Protein AF-A0A821I9L9-F1 (afdb_monomer_lite)

pLDDT: mean 89.86, std 7.65, range [43.97, 97.69]

Structure (mmCIF, N/CA/C/O backbone):
data_AF-A0A821I9L9-F1
#
_entry.id   AF-A0A821I9L9-F1
#
loop_
_atom_site.group_PDB
_atom_site.id
_atom_site.type_symbol
_atom_site.label_atom_id
_atom_site.label_alt_id
_atom_site.label_comp_id
_atom_site.label_asym_id
_atom_site.label_entity_id
_atom_site.label_seq_id
_atom_site.pdbx_PDB_ins_code
_atom_site.Cartn_x
_atom_site.Cartn_y
_atom_site.Cartn_z
_atom_site.occupancy
_atom_site.B_iso_or_equiv
_atom_site.auth_seq_id
_atom_site.auth_comp_id
_atom_site.auth_asym_id
_atom_site.auth_atom_id
_atom_site.pdbx_PDB_model_num
ATOM 1 N N . GLY A 1 1 ? -53.266 -4.497 56.541 1.00 43.97 1 GLY A N 1
ATOM 2 C CA . GLY A 1 1 ? -52.694 -3.264 55.962 1.00 43.97 1 GLY A CA 1
ATOM 3 C C . GLY A 1 1 ? -52.328 -3.523 54.517 1.00 43.97 1 GLY A C 1
ATOM 4 O O . GLY A 1 1 ? -51.804 -4.592 54.233 1.00 43.97 1 GLY A O 1
ATOM 5 N N . MET A 1 2 ? -52.666 -2.614 53.601 1.00 54.50 2 MET A N 1
ATOM 6 C CA . MET A 1 2 ? -52.403 -2.781 52.165 1.00 54.50 2 MET A CA 1
ATOM 7 C C . MET A 1 2 ? -50.894 -2.725 51.881 1.00 54.50 2 MET A C 1
ATOM 9 O O . MET A 1 2 ? -50.252 -1.733 52.213 1.00 54.50 2 MET A O 1
ATOM 13 N N . LYS A 1 3 ? -50.329 -3.777 51.274 1.00 70.06 3 LYS A N 1
ATOM 14 C CA . LYS A 1 3 ? -48.911 -3.827 50.885 1.00 70.06 3 LYS A CA 1
ATOM 15 C C . LYS A 1 3 ? -48.740 -3.175 49.505 1.00 70.06 3 LYS A C 1
ATOM 17 O O . LYS A 1 3 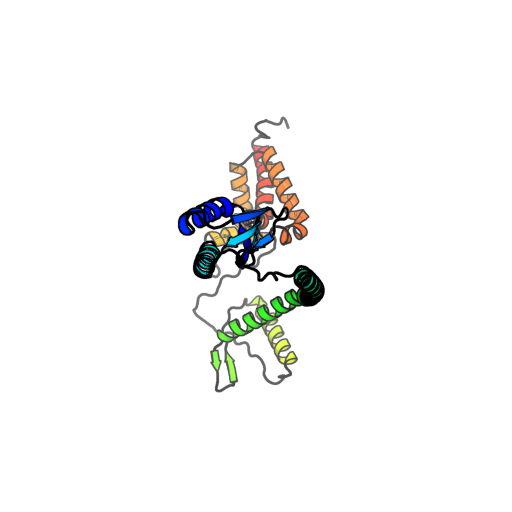? -49.285 -3.668 48.517 1.00 70.06 3 LYS A O 1
ATOM 22 N N . LEU A 1 4 ? -48.039 -2.044 49.454 1.00 79.81 4 LEU A N 1
ATOM 23 C CA . LEU A 1 4 ? -47.655 -1.355 48.217 1.00 79.81 4 LEU A CA 1
ATOM 24 C C . LEU A 1 4 ? -46.442 -2.055 47.602 1.00 79.81 4 LEU A C 1
ATOM 26 O O . LEU A 1 4 ? -45.455 -2.288 48.292 1.00 79.81 4 LEU A O 1
ATOM 30 N N . GLY A 1 5 ? -46.523 -2.381 46.313 1.00 85.88 5 GLY A N 1
ATOM 31 C CA . GLY A 1 5 ? -45.395 -2.895 45.541 1.00 85.88 5 GLY A CA 1
ATOM 32 C C . GLY A 1 5 ? -44.765 -1.790 44.700 1.00 85.88 5 GLY A C 1
ATOM 33 O O . GLY A 1 5 ? -45.427 -0.811 44.345 1.00 85.88 5 GLY A O 1
ATOM 34 N N . PHE A 1 6 ? -43.490 -1.949 44.351 1.00 91.12 6 PHE A N 1
ATOM 35 C CA . PHE A 1 6 ? -42.828 -1.056 43.408 1.00 91.12 6 PHE A CA 1
ATOM 36 C C . PHE A 1 6 ? -41.912 -1.809 42.444 1.00 91.12 6 PHE A C 1
ATOM 38 O O . PHE A 1 6 ? -41.467 -2.924 42.716 1.00 91.12 6 PHE A O 1
ATOM 45 N N . VAL A 1 7 ? -41.650 -1.189 41.296 1.00 92.06 7 VAL A N 1
ATOM 46 C CA . VAL A 1 7 ? -40.666 -1.632 40.300 1.00 92.06 7 VAL A CA 1
ATOM 47 C C . VAL A 1 7 ? -39.744 -0.459 39.990 1.00 92.06 7 VAL A C 1
ATOM 49 O O . VAL A 1 7 ? -40.216 0.642 39.709 1.00 92.06 7 VAL A O 1
ATOM 52 N N . SER A 1 8 ? -38.436 -0.702 40.034 1.00 93.06 8 SER A N 1
ATOM 53 C CA . SER A 1 8 ? -37.396 0.271 39.697 1.00 93.06 8 SER A CA 1
ATOM 54 C C . SER A 1 8 ? -36.612 -0.162 38.467 1.00 93.06 8 SER A C 1
ATOM 56 O O . SER A 1 8 ? -36.301 -1.344 38.306 1.00 93.06 8 SER A O 1
ATOM 58 N N . GLY A 1 9 ? -36.256 0.792 37.615 1.00 92.81 9 GLY A N 1
ATOM 59 C CA . GLY A 1 9 ? -35.483 0.510 36.416 1.00 92.81 9 GLY A CA 1
ATOM 60 C C . GLY A 1 9 ? -34.882 1.750 35.778 1.00 92.81 9 GLY A C 1
ATOM 61 O O . GLY A 1 9 ? -35.019 2.866 36.279 1.00 92.81 9 GLY A O 1
ATOM 62 N N 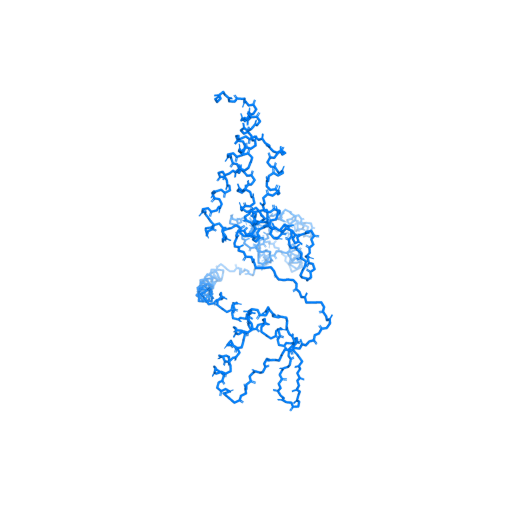. VAL A 1 10 ? -34.201 1.529 34.659 1.00 92.56 10 VAL A N 1
ATOM 63 C CA . VAL A 1 10 ? -33.547 2.569 33.866 1.00 92.56 10 VAL A CA 1
ATOM 64 C C . VAL A 1 10 ? -34.037 2.481 32.423 1.00 92.56 10 VAL A C 1
ATOM 66 O O . VAL A 1 10 ? -34.086 1.396 31.839 1.00 92.56 10 VAL A O 1
ATOM 69 N N . ILE A 1 11 ? -34.401 3.625 31.844 1.00 92.56 11 ILE A N 1
ATOM 70 C CA . ILE A 1 11 ? -34.897 3.756 30.466 1.00 92.56 11 ILE A CA 1
ATOM 71 C C . ILE A 1 11 ? -34.162 4.891 29.738 1.00 92.56 11 ILE A C 1
ATOM 73 O O . ILE A 1 11 ? -33.636 5.804 30.373 1.00 92.56 11 ILE A O 1
ATOM 77 N N . SER A 1 12 ? -34.108 4.842 28.403 1.00 91.44 12 SER A N 1
ATOM 78 C CA . SER A 1 12 ? -33.628 5.970 27.591 1.00 91.44 12 SER A CA 1
ATOM 79 C C . SER A 1 12 ? -34.507 7.206 27.806 1.00 91.44 12 SER A C 1
ATOM 81 O O . SER A 1 12 ? -35.740 7.103 27.766 1.00 91.44 12 SER A O 1
ATOM 83 N N . ARG A 1 13 ? -33.876 8.374 27.990 1.00 90.50 13 ARG A N 1
ATOM 84 C CA . ARG A 1 13 ? -34.572 9.646 28.244 1.00 90.50 13 ARG A CA 1
ATOM 85 C C . ARG A 1 13 ? -35.554 10.000 27.127 1.00 90.50 13 ARG A C 1
ATOM 87 O O . ARG A 1 13 ? -36.631 10.508 27.402 1.00 90.50 13 ARG A O 1
ATOM 94 N N . GLU A 1 14 ? -35.248 9.664 25.880 1.00 90.94 14 GLU A N 1
ATOM 95 C CA . GLU A 1 14 ? -36.129 9.944 24.736 1.00 90.94 14 GLU A CA 1
ATOM 96 C C . GLU A 1 14 ? -37.479 9.219 24.826 1.00 90.94 14 GLU A C 1
ATOM 98 O O . GLU A 1 14 ? -38.494 9.686 24.309 1.00 90.94 14 GLU A O 1
ATOM 103 N N . ARG A 1 15 ? -37.514 8.064 25.502 1.00 90.38 15 ARG A N 1
ATOM 104 C CA . ARG A 1 15 ? -38.701 7.203 25.584 1.00 90.38 15 ARG A CA 1
ATOM 105 C C . ARG A 1 15 ? -39.549 7.457 26.829 1.00 90.38 15 ARG A C 1
ATOM 107 O O . ARG A 1 15 ? -40.637 6.888 26.922 1.00 90.38 15 ARG A O 1
ATOM 114 N N . ILE A 1 16 ? -39.098 8.310 27.756 1.00 92.12 16 ILE A N 1
ATOM 115 C CA . ILE A 1 16 ? -39.741 8.499 29.065 1.00 92.12 16 ILE A CA 1
ATOM 116 C C . ILE A 1 16 ? -41.173 9.039 28.948 1.00 92.12 16 ILE A C 1
ATOM 118 O O . ILE A 1 16 ? -42.083 8.516 29.584 1.00 92.12 16 ILE A O 1
ATOM 122 N N . ILE A 1 17 ? -41.403 10.008 28.055 1.00 92.69 17 ILE A N 1
ATOM 123 C CA . ILE A 1 17 ? -42.720 10.640 27.863 1.00 92.69 17 ILE A CA 1
ATOM 124 C C . ILE A 1 17 ? -43.728 9.619 27.317 1.00 92.69 17 ILE A C 1
ATOM 126 O O . ILE A 1 17 ? -44.875 9.543 27.761 1.00 92.69 17 ILE A O 1
ATOM 130 N N . SER A 1 18 ? -43.303 8.805 26.349 1.00 94.25 18 SER A N 1
ATOM 131 C CA . SER A 1 18 ? -44.131 7.739 25.776 1.00 94.25 18 SER A CA 1
ATOM 132 C C . SER A 1 18 ? -44.411 6.629 26.791 1.00 94.25 18 SER A C 1
ATOM 134 O O . SER A 1 18 ? -45.529 6.114 26.846 1.00 94.25 18 SER A O 1
ATOM 136 N N . PHE A 1 19 ? -43.421 6.298 27.623 1.00 94.25 19 PHE A N 1
ATOM 137 C CA . PHE A 1 19 ? -43.532 5.312 28.695 1.00 94.25 19 PHE A CA 1
ATOM 138 C C . PHE A 1 19 ? -44.542 5.739 29.771 1.00 94.25 19 PHE A C 1
ATOM 140 O O . PHE A 1 19 ? -45.450 4.972 30.095 1.00 94.25 19 PHE A O 1
ATOM 147 N N . GLU A 1 20 ? -44.460 6.981 30.258 1.00 92.81 20 GLU A N 1
ATOM 148 C CA . GLU A 1 20 ? -45.398 7.547 31.237 1.00 92.81 20 GLU A CA 1
ATOM 149 C C . GLU A 1 20 ? -46.843 7.533 30.715 1.00 92.81 20 GLU A C 1
ATOM 151 O O . GLU A 1 20 ? -47.761 7.050 31.386 1.00 92.81 20 GLU A O 1
ATOM 156 N N . ARG A 1 21 ? -47.051 7.980 29.469 1.00 92.31 21 ARG A N 1
ATOM 157 C CA . ARG A 1 21 ? -48.375 7.970 28.826 1.00 92.31 21 ARG A CA 1
ATOM 158 C C . ARG A 1 21 ? -48.949 6.559 28.705 1.00 92.31 21 ARG A C 1
ATOM 160 O O . ARG A 1 21 ? -50.156 6.374 28.875 1.00 92.31 21 ARG A O 1
ATOM 167 N N . MET A 1 22 ? -48.116 5.563 28.402 1.00 92.94 22 MET A N 1
ATOM 168 C CA . MET A 1 22 ? -48.563 4.175 28.267 1.00 92.94 22 MET A CA 1
ATOM 169 C C . MET A 1 22 ? -48.905 3.550 29.623 1.00 92.94 22 MET A C 1
ATOM 171 O O . MET A 1 22 ? -49.948 2.903 29.741 1.00 92.94 22 MET A O 1
ATOM 175 N N . LEU A 1 23 ? -48.094 3.806 30.655 1.00 92.06 23 LEU A N 1
ATOM 176 C CA . LEU A 1 23 ? -48.384 3.404 32.034 1.00 92.06 23 LEU A CA 1
ATOM 177 C C . LEU A 1 23 ? -49.729 3.961 32.507 1.00 92.06 23 LEU A C 1
ATOM 179 O O . LEU A 1 23 ? -50.564 3.199 33.001 1.00 92.06 23 LEU A O 1
ATOM 183 N N . TRP A 1 24 ? -49.972 5.257 32.288 1.00 90.62 24 TRP A N 1
ATOM 184 C CA . TRP A 1 24 ? -51.220 5.914 32.678 1.00 90.62 24 TRP A CA 1
ATOM 185 C C . TRP A 1 24 ? -52.445 5.284 32.001 1.00 90.62 24 TRP A C 1
ATOM 187 O O . TRP A 1 24 ? -53.425 4.946 32.668 1.00 90.62 24 TRP A O 1
ATOM 197 N N . ARG A 1 25 ? -52.374 5.064 30.679 1.00 91.31 25 ARG A N 1
ATOM 198 C CA . ARG A 1 25 ? -53.474 4.499 29.877 1.00 91.31 25 ARG A CA 1
ATOM 199 C C . ARG A 1 25 ? -53.815 3.062 30.266 1.00 91.31 25 ARG A C 1
ATOM 201 O O . ARG A 1 25 ? -54.987 2.740 30.447 1.00 91.31 25 ARG A O 1
ATOM 208 N N . VAL A 1 26 ? -52.812 2.195 30.405 1.00 90.25 26 VAL A N 1
ATOM 209 C CA . VAL A 1 26 ? -53.025 0.762 30.686 1.00 90.25 26 VAL A CA 1
ATOM 210 C C . VAL A 1 26 ? -53.452 0.527 32.137 1.00 90.25 26 VAL A C 1
ATOM 212 O O . VAL A 1 26 ? -54.260 -0.365 32.416 1.00 90.25 26 VAL A O 1
ATOM 215 N N . CYS A 1 27 ? -52.934 1.334 33.063 1.00 87.88 27 CYS A N 1
ATOM 216 C CA . CYS A 1 27 ? -53.218 1.194 34.489 1.00 87.88 27 CYS A CA 1
ATOM 217 C C . CYS A 1 27 ? -54.373 2.081 34.975 1.00 87.88 27 CYS A C 1
ATOM 219 O O . CYS A 1 27 ? -54.681 2.061 36.164 1.00 87.88 27 CYS A O 1
ATOM 221 N N . ARG A 1 28 ? -55.025 2.832 34.072 1.00 87.56 28 ARG A N 1
ATOM 222 C CA . ARG A 1 28 ? -56.157 3.734 34.359 1.00 87.56 28 ARG A CA 1
ATOM 223 C C . ARG A 1 28 ? -55.870 4.731 35.492 1.00 87.56 28 ARG A C 1
ATOM 225 O O . ARG A 1 28 ? -56.748 5.025 36.292 1.00 87.56 28 ARG A O 1
ATOM 232 N N . GLY A 1 29 ? -54.630 5.209 35.579 1.00 84.50 29 GLY A N 1
ATOM 233 C CA . GLY A 1 29 ? -54.194 6.146 36.620 1.00 84.50 29 GLY A CA 1
ATOM 234 C C . GLY A 1 29 ? -53.946 5.555 38.014 1.00 84.50 29 GLY A C 1
ATOM 235 O O . GLY A 1 29 ? -53.576 6.292 38.920 1.00 84.50 29 GLY A O 1
ATOM 236 N N . ASN A 1 30 ? -54.057 4.235 38.202 1.00 87.12 30 ASN A N 1
ATOM 237 C CA . ASN A 1 30 ? -53.860 3.580 39.508 1.00 87.12 30 ASN A CA 1
ATOM 238 C C . ASN A 1 30 ? -52.383 3.322 39.868 1.00 87.12 30 ASN A C 1
ATOM 240 O O . ASN A 1 30 ? -52.074 2.431 40.660 1.00 87.12 30 ASN A O 1
ATOM 244 N N . VAL A 1 31 ? -51.456 4.036 39.231 1.00 89.75 31 VAL A N 1
ATOM 245 C CA . VAL A 1 31 ? -50.014 3.809 39.330 1.00 89.75 31 VAL A CA 1
ATOM 246 C C . VAL A 1 31 ? -49.309 5.148 39.470 1.00 89.75 31 VAL A C 1
ATOM 248 O O . VAL A 1 31 ? -49.618 6.089 38.743 1.00 89.75 31 VAL A O 1
ATOM 251 N N . PHE A 1 32 ? -48.346 5.220 40.386 1.00 91.19 32 PHE A N 1
ATOM 252 C CA . PHE A 1 32 ? -47.597 6.440 40.667 1.00 91.19 32 PHE A CA 1
ATOM 253 C C . PHE A 1 32 ? -46.153 6.313 40.171 1.00 91.19 32 PHE A C 1
ATOM 255 O O . PHE A 1 32 ? -45.417 5.432 40.616 1.00 91.19 32 PHE A O 1
ATOM 262 N N . LEU A 1 33 ? -45.753 7.184 39.242 1.00 92.31 33 LEU A N 1
ATOM 263 C CA . LEU A 1 33 ? -44.416 7.219 38.647 1.00 92.31 33 LEU A CA 1
ATOM 264 C C . LEU A 1 33 ? -43.569 8.321 39.299 1.00 92.31 33 LEU A C 1
ATOM 266 O O . LEU A 1 33 ? -43.992 9.471 39.414 1.00 92.31 33 LEU A O 1
ATOM 270 N N . LYS A 1 34 ? -42.339 7.980 39.677 1.00 93.75 34 LYS A N 1
ATOM 271 C CA . LYS A 1 34 ? -41.272 8.925 40.018 1.00 93.75 34 LYS A CA 1
ATOM 272 C C . LYS A 1 34 ? -40.099 8.699 39.080 1.00 93.75 34 LYS A C 1
ATOM 274 O O . LYS A 1 34 ? -39.747 7.556 38.810 1.00 93.75 34 LYS A O 1
ATOM 279 N N . GLN A 1 35 ? -39.483 9.778 38.616 1.00 93.19 35 GLN A N 1
ATOM 280 C CA . GLN A 1 35 ? -38.334 9.726 37.719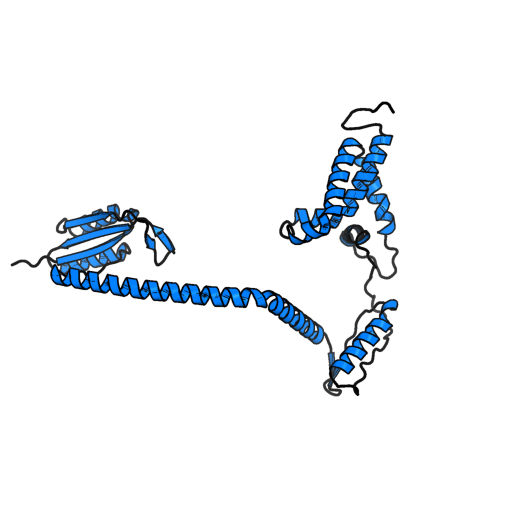 1.00 93.19 35 GLN A CA 1
ATOM 281 C C . GLN A 1 35 ? -37.217 10.642 38.213 1.00 93.19 35 GLN A C 1
ATOM 283 O O . GLN A 1 35 ? -37.486 11.669 38.837 1.00 93.19 35 GLN A O 1
ATOM 288 N N . ALA A 1 36 ? -35.977 10.249 37.946 1.00 94.44 36 ALA A N 1
ATOM 289 C CA . ALA A 1 36 ? -34.779 11.016 38.240 1.00 94.44 36 ALA A CA 1
ATOM 290 C C . ALA A 1 36 ? -33.788 10.864 37.086 1.00 94.44 36 ALA A C 1
ATOM 292 O O . ALA A 1 36 ? -33.462 9.756 36.657 1.00 94.44 36 ALA A O 1
ATOM 293 N N . ASP A 1 37 ? -33.325 11.993 36.569 1.00 92.56 37 ASP A N 1
ATOM 294 C CA . ASP A 1 37 ? -32.430 12.040 35.425 1.00 92.56 37 ASP A CA 1
ATOM 295 C C . ASP A 1 37 ? -30.984 11.728 35.816 1.00 92.56 37 ASP A C 1
ATOM 297 O O . ASP A 1 37 ? -30.449 12.308 36.760 1.00 92.56 37 ASP A O 1
ATOM 301 N N . ILE A 1 38 ? -30.332 10.845 35.053 1.00 92.06 38 ILE A N 1
ATOM 302 C CA . ILE A 1 38 ? -28.889 10.616 35.173 1.00 92.06 38 ILE A CA 1
ATOM 303 C C . ILE A 1 38 ? -28.183 11.698 34.347 1.00 92.06 38 ILE A C 1
ATOM 305 O O . ILE A 1 38 ? -28.513 11.920 33.176 1.00 92.06 38 ILE A O 1
ATOM 309 N N . GLN A 1 39 ? -27.253 12.421 34.973 1.00 88.88 39 GLN A N 1
ATOM 310 C CA . GLN A 1 39 ? -26.528 13.513 34.314 1.00 88.88 39 GLN A CA 1
ATOM 311 C C . GLN A 1 39 ? -25.507 12.984 33.299 1.00 88.88 39 GLN A C 1
ATOM 313 O O . GLN A 1 39 ? -25.380 13.527 32.203 1.00 88.88 39 GLN A O 1
ATOM 318 N N . GLU A 1 40 ? -24.823 11.896 33.644 1.00 89.50 40 GLU A N 1
ATOM 319 C CA . GLU A 1 40 ? -23.801 11.271 32.810 1.00 89.50 40 GLU A CA 1
ATOM 320 C C . GLU A 1 40 ? -24.410 10.438 31.674 1.00 89.50 40 GLU A C 1
ATOM 322 O O . GLU A 1 40 ? -25.489 9.850 31.808 1.00 89.50 40 GLU A O 1
ATOM 327 N N . LEU A 1 41 ? -23.706 10.372 30.540 1.00 88.06 41 LEU A N 1
ATOM 328 C CA . LEU A 1 41 ? -24.077 9.468 29.457 1.00 88.06 41 LEU A CA 1
ATOM 329 C C . LEU A 1 41 ? -23.593 8.057 29.781 1.00 88.06 41 LEU A C 1
ATOM 331 O O . LEU A 1 41 ? -22.409 7.844 30.042 1.00 88.06 41 LEU A O 1
ATOM 335 N N . ILE A 1 42 ? -24.505 7.093 29.700 1.00 87.50 42 ILE A N 1
ATOM 336 C CA . ILE A 1 42 ? -24.213 5.684 29.951 1.00 87.50 42 ILE A CA 1
ATOM 337 C C . ILE A 1 42 ? -24.115 4.969 28.609 1.00 87.50 42 ILE A C 1
ATOM 339 O O . ILE A 1 42 ? -24.980 5.130 27.746 1.00 87.50 42 ILE A O 1
ATOM 343 N N . GLU A 1 43 ? -23.066 4.169 28.451 1.00 85.88 43 GLU A N 1
ATOM 344 C CA . GLU A 1 43 ? -22.897 3.299 27.293 1.00 85.88 43 GLU A CA 1
ATOM 345 C C . GLU A 1 43 ? -23.963 2.199 27.309 1.00 85.88 43 GLU A C 1
ATOM 347 O O . GLU A 1 43 ? -24.170 1.509 28.314 1.00 85.88 43 GLU A O 1
ATOM 352 N N . ASP A 1 44 ? -24.702 2.068 26.213 1.00 79.12 44 ASP A N 1
ATOM 353 C CA . ASP A 1 44 ? -25.671 0.994 26.083 1.00 79.12 44 ASP A CA 1
ATOM 354 C C . ASP A 1 44 ? -24.952 -0.343 25.841 1.00 79.12 44 ASP A C 1
ATOM 356 O O . ASP A 1 44 ? -24.180 -0.445 24.888 1.00 79.12 44 ASP A O 1
ATOM 360 N N . PRO A 1 45 ? -25.212 -1.389 26.647 1.00 71.75 45 PRO A N 1
ATOM 361 C CA . PRO A 1 45 ? -24.541 -2.678 26.492 1.00 71.75 45 PRO A CA 1
ATOM 362 C C . PRO A 1 45 ? -24.821 -3.373 25.149 1.00 71.75 45 PRO A C 1
ATOM 364 O O . PRO A 1 45 ? -24.085 -4.289 24.793 1.00 71.75 45 PRO A O 1
ATOM 367 N N . LEU A 1 46 ? -25.873 -2.984 24.414 1.00 77.69 46 LEU A N 1
ATOM 368 C CA . LEU A 1 46 ? -26.226 -3.593 23.127 1.00 77.69 46 LEU A CA 1
ATOM 369 C C . LEU A 1 46 ? -25.710 -2.806 21.919 1.00 77.69 46 LEU A C 1
ATOM 371 O O . LEU A 1 46 ? -25.349 -3.419 20.917 1.00 77.69 46 LEU A O 1
ATOM 375 N N . THR A 1 47 ? -25.705 -1.471 21.983 1.00 80.81 47 THR A N 1
ATOM 376 C CA . THR A 1 47 ? -25.306 -0.623 20.843 1.00 80.81 47 THR A CA 1
ATOM 377 C C . THR A 1 47 ? -23.906 -0.035 20.984 1.00 80.81 47 THR A C 1
ATOM 379 O O . THR A 1 47 ? -23.327 0.367 19.979 1.00 80.81 47 THR A O 1
ATOM 382 N N . GLY A 1 48 ? -23.347 0.020 22.198 1.00 80.88 48 GLY A N 1
ATOM 383 C CA . GLY A 1 48 ? -22.077 0.699 22.479 1.00 80.88 48 GLY A CA 1
ATOM 384 C C . GLY A 1 48 ? -22.157 2.227 22.371 1.00 80.88 48 GLY A C 1
ATOM 385 O O . GLY A 1 48 ? -21.141 2.916 22.445 1.00 80.88 48 GLY A O 1
ATOM 386 N N . GLU A 1 49 ? -23.354 2.788 22.178 1.00 87.81 49 GLU A N 1
ATOM 387 C CA . GLU A 1 49 ? -23.550 4.233 22.095 1.00 87.81 49 GLU A CA 1
ATOM 388 C C . GLU A 1 49 ? -23.743 4.838 23.483 1.00 87.81 49 GLU A C 1
ATOM 390 O O . GLU A 1 49 ? -24.346 4.239 24.375 1.00 87.81 49 GLU A O 1
ATOM 395 N N . LYS A 1 50 ? -23.251 6.063 23.663 1.00 87.56 50 LYS A N 1
ATOM 396 C CA . LYS A 1 50 ? -23.437 6.832 24.893 1.00 87.56 50 LYS A CA 1
ATOM 397 C C . LYS A 1 50 ? -24.780 7.548 24.835 1.00 87.56 50 LYS A C 1
ATOM 399 O O . LYS A 1 50 ? -24.948 8.466 24.038 1.00 87.56 50 LYS A O 1
ATOM 404 N N . ILE A 1 51 ? -25.718 7.143 25.688 1.00 89.81 51 ILE A N 1
ATOM 405 C CA . ILE A 1 51 ? -27.099 7.643 25.677 1.00 89.81 51 ILE A CA 1
ATOM 406 C C . ILE A 1 51 ? -27.452 8.232 27.045 1.00 89.81 51 ILE A C 1
ATOM 408 O O . ILE A 1 51 ? -27.039 7.716 28.089 1.00 89.81 51 ILE A O 1
ATOM 412 N N . HIS A 1 52 ? -28.258 9.294 27.059 1.00 91.44 52 HIS A N 1
ATOM 413 C CA . HIS A 1 52 ? -28.862 9.789 28.294 1.00 91.44 52 HIS A CA 1
ATOM 414 C C . HIS A 1 52 ? -29.943 8.827 28.783 1.00 91.44 52 HIS A C 1
ATOM 416 O O . HIS A 1 52 ? -30.887 8.490 28.059 1.00 91.44 52 HIS A O 1
ATOM 422 N N . LYS A 1 53 ? -29.820 8.411 30.042 1.00 91.81 53 LYS A N 1
ATOM 423 C CA . LYS A 1 53 ? -30.769 7.514 30.697 1.00 91.81 53 LYS A CA 1
ATOM 424 C C . LYS A 1 53 ? -31.435 8.202 31.890 1.00 91.81 53 LYS A C 1
ATOM 426 O O . LYS A 1 53 ? -30.879 9.111 32.506 1.00 91.81 53 LYS A O 1
ATOM 431 N N . THR A 1 54 ? -32.636 7.750 32.213 1.00 93.25 54 THR A N 1
ATOM 432 C CA . THR A 1 54 ? -33.448 8.240 33.329 1.00 93.25 54 THR A CA 1
ATOM 433 C C . THR A 1 54 ? -33.821 7.046 34.202 1.00 93.25 54 THR A C 1
ATOM 435 O O . THR A 1 54 ? -34.236 5.999 33.696 1.00 93.25 54 THR A O 1
ATOM 438 N N . VAL A 1 55 ? -33.647 7.187 35.516 1.00 94.44 55 VAL A N 1
ATOM 439 C CA . VAL A 1 55 ? -34.101 6.210 36.512 1.00 94.44 55 VAL A CA 1
ATOM 440 C C . VAL A 1 55 ? -35.580 6.445 36.767 1.00 94.44 55 VAL A C 1
ATOM 442 O O . VAL A 1 55 ? -36.009 7.588 36.918 1.00 94.44 55 VAL A O 1
ATOM 445 N N . PHE A 1 56 ? -36.357 5.374 36.866 1.00 94.56 56 PHE A N 1
ATOM 446 C CA . PHE A 1 56 ? -37.759 5.450 37.244 1.00 94.56 56 PHE A CA 1
ATOM 447 C C . PHE A 1 56 ? -38.093 4.486 38.382 1.00 94.56 56 PHE A C 1
ATOM 449 O O . PHE A 1 56 ? -37.490 3.420 38.526 1.00 94.56 56 PHE A O 1
ATOM 456 N N . VAL A 1 57 ? -39.100 4.859 39.167 1.00 93.69 57 VAL A N 1
ATOM 457 C CA . VAL A 1 57 ? -39.739 4.024 40.184 1.00 93.69 57 VAL A CA 1
ATOM 458 C C . VAL A 1 57 ? -41.246 4.114 39.993 1.00 93.69 57 VAL A C 1
ATOM 460 O O . VAL A 1 57 ? -41.815 5.203 39.971 1.00 93.69 57 VAL A O 1
ATOM 463 N N . VAL A 1 58 ? -41.887 2.961 39.842 1.00 92.69 58 VAL A N 1
ATOM 464 C CA . VAL A 1 58 ? -43.325 2.831 39.610 1.00 92.69 58 VAL A CA 1
ATOM 465 C C . VAL A 1 58 ? -43.949 2.123 40.806 1.00 92.69 58 VAL A C 1
ATOM 467 O O . VAL A 1 58 ? -43.644 0.957 41.047 1.00 92.69 58 VAL A O 1
ATOM 470 N N . PHE A 1 59 ? -44.825 2.812 41.535 1.00 91.88 59 PHE A N 1
ATOM 471 C CA . PHE A 1 59 ? -45.575 2.271 42.668 1.00 91.88 59 PHE A CA 1
ATOM 472 C C . PHE A 1 59 ? -46.963 1.815 42.220 1.00 91.88 59 PHE A C 1
ATOM 474 O O . PHE A 1 59 ? -47.665 2.538 41.510 1.00 91.88 59 PHE A O 1
ATOM 481 N N . PHE A 1 60 ? -47.373 0.627 42.651 1.00 91.00 60 PHE A N 1
ATOM 482 C CA . PHE A 1 60 ? -48.663 0.031 42.311 1.00 91.00 60 PHE A CA 1
ATOM 483 C C . PHE A 1 60 ? -49.196 -0.823 43.461 1.00 91.00 60 PHE A C 1
ATOM 485 O O . PHE A 1 60 ? -48.467 -1.239 44.364 1.00 91.00 60 PHE A O 1
ATOM 492 N N . GLN A 1 61 ? -50.488 -1.127 43.399 1.00 89.56 61 GLN A N 1
ATOM 493 C CA . GLN A 1 61 ? -51.156 -1.981 44.368 1.00 89.56 61 GLN A CA 1
ATOM 494 C C . GLN A 1 61 ? -51.771 -3.206 43.681 1.00 89.56 61 GLN A C 1
ATOM 496 O O . GLN A 1 61 ? -52.562 -3.079 42.749 1.00 89.56 61 GLN A O 1
ATOM 501 N N . GLY A 1 62 ? -51.427 -4.400 44.169 1.00 87.31 62 GLY A N 1
ATOM 502 C CA . GLY A 1 62 ? -51.943 -5.674 43.659 1.00 87.31 62 GLY A CA 1
ATOM 503 C C . GLY A 1 62 ? -51.106 -6.300 42.534 1.00 87.31 62 GLY A C 1
ATOM 504 O O . GLY A 1 62 ? -50.460 -5.619 41.736 1.00 87.31 62 GLY A O 1
ATOM 505 N N . GLU A 1 63 ? -51.128 -7.633 42.457 1.00 85.94 63 GLU A N 1
ATOM 506 C CA . GLU A 1 63 ? -50.300 -8.404 41.515 1.00 85.94 63 GLU A CA 1
ATOM 507 C C . GLU A 1 63 ? -50.698 -8.225 40.045 1.00 85.94 63 GLU A C 1
ATOM 509 O O . GLU A 1 63 ? -49.843 -8.248 39.161 1.00 85.94 63 GLU A O 1
ATOM 514 N N . GLN A 1 64 ? -51.980 -7.985 39.755 1.00 86.88 64 GLN A N 1
ATOM 515 C CA . GLN A 1 64 ? -52.422 -7.775 38.374 1.00 86.88 64 GLN A CA 1
ATOM 516 C C . GLN A 1 64 ? -51.783 -6.528 37.744 1.00 86.88 64 GLN A C 1
ATOM 518 O O . GLN A 1 64 ? -51.429 -6.552 36.564 1.00 86.88 64 GLN A O 1
ATOM 523 N N . LEU A 1 65 ? -51.601 -5.453 38.523 1.00 88.75 65 LEU A N 1
ATOM 524 C CA . LEU A 1 65 ? -50.915 -4.247 38.055 1.00 88.75 65 LEU A CA 1
ATOM 525 C C . LEU A 1 65 ? -49.406 -4.476 37.921 1.00 88.75 65 LEU A C 1
ATOM 527 O O . LEU A 1 65 ? -48.835 -4.034 36.927 1.00 88.75 65 LEU A O 1
ATOM 531 N N . LYS A 1 66 ? -48.783 -5.240 38.830 1.00 89.06 66 LYS A N 1
ATOM 532 C CA . LYS A 1 66 ? -47.366 -5.638 38.726 1.00 89.06 66 LYS A CA 1
ATOM 533 C C . LYS A 1 66 ? -47.054 -6.274 37.370 1.00 89.06 66 LYS A C 1
ATOM 535 O O . LYS A 1 66 ? -46.160 -5.812 36.664 1.00 89.06 66 LYS A O 1
ATOM 540 N N . ASN A 1 67 ? -47.842 -7.276 36.976 1.00 90.25 67 ASN A N 1
ATOM 541 C CA . ASN A 1 67 ? -47.638 -8.007 35.723 1.00 90.25 67 ASN A CA 1
ATOM 542 C C . ASN A 1 67 ? -47.839 -7.109 34.490 1.00 90.25 67 ASN A C 1
ATOM 544 O O . ASN A 1 67 ? -47.149 -7.269 33.485 1.00 90.25 67 ASN A O 1
ATOM 548 N N . ARG A 1 68 ? -48.769 -6.145 34.550 1.00 90.75 68 ARG A N 1
ATOM 549 C CA . ARG A 1 68 ? -48.966 -5.160 33.472 1.00 90.75 68 ARG A CA 1
ATOM 550 C C . ARG A 1 68 ? -47.788 -4.194 33.369 1.00 90.75 68 ARG A C 1
ATOM 552 O O . ARG A 1 68 ? -47.306 -3.966 32.265 1.00 90.75 68 ARG A O 1
ATOM 559 N N . VAL A 1 69 ? -47.308 -3.665 34.495 1.00 91.56 69 VAL A N 1
ATOM 560 C CA . VAL A 1 69 ? -46.154 -2.752 34.541 1.00 91.56 69 VAL A CA 1
ATOM 561 C C . VAL A 1 69 ? -44.896 -3.445 34.018 1.00 91.56 69 VAL A C 1
ATOM 563 O O . VAL A 1 69 ? -44.208 -2.874 33.180 1.00 91.56 69 VAL A O 1
ATOM 566 N N . GLN A 1 70 ? -44.629 -4.690 34.425 1.00 91.62 70 GLN A N 1
ATOM 567 C CA . GLN A 1 70 ? -43.476 -5.457 33.933 1.00 91.62 70 GLN A CA 1
ATOM 568 C C . GLN A 1 70 ? -43.514 -5.658 32.412 1.00 91.62 70 GLN A C 1
ATOM 570 O O . GLN A 1 70 ? -42.525 -5.366 31.744 1.00 91.62 70 GLN A O 1
ATOM 575 N N . LYS A 1 71 ? -44.671 -6.029 31.844 1.00 91.81 71 LYS A N 1
ATOM 576 C CA . LYS A 1 71 ? -44.841 -6.153 30.384 1.00 91.81 71 LYS A CA 1
ATOM 577 C C . LYS A 1 71 ? -44.604 -4.837 29.640 1.00 91.81 71 LYS A C 1
ATOM 579 O O . LYS A 1 71 ? -44.056 -4.841 28.542 1.00 91.81 71 LYS A O 1
ATOM 584 N N . ILE A 1 72 ? -45.010 -3.705 30.222 1.00 93.00 72 ILE A N 1
ATOM 585 C CA . ILE A 1 72 ? -44.742 -2.383 29.637 1.00 93.00 72 ILE A CA 1
ATOM 586 C C . ILE A 1 72 ? -43.238 -2.089 29.687 1.00 93.00 72 ILE A C 1
ATOM 588 O O . ILE A 1 72 ? -42.667 -1.702 28.672 1.00 93.00 72 ILE A O 1
ATOM 592 N N . CYS A 1 73 ? -42.575 -2.317 30.824 1.00 92.00 73 CYS A N 1
ATOM 593 C CA . CYS A 1 73 ? -41.127 -2.140 30.948 1.00 92.00 73 CYS A CA 1
ATOM 594 C C . CYS A 1 73 ? -40.350 -2.980 29.917 1.00 92.00 73 CYS A C 1
ATOM 596 O O . CYS A 1 73 ? -39.461 -2.452 29.250 1.00 92.00 73 CYS A O 1
ATOM 598 N N . GLU A 1 74 ? -40.726 -4.246 29.726 1.00 90.88 74 GLU A N 1
ATOM 599 C CA . GLU A 1 74 ? -40.149 -5.122 28.698 1.00 90.88 74 GLU A CA 1
ATOM 600 C C . GLU A 1 74 ? -40.398 -4.587 27.278 1.00 90.88 74 GLU A C 1
ATOM 602 O O . GLU A 1 74 ? -39.467 -4.503 26.476 1.00 90.88 74 GLU A O 1
ATOM 607 N N . GLY A 1 75 ? -41.622 -4.137 26.976 1.00 91.81 75 GLY A N 1
ATOM 608 C CA . GLY A 1 75 ? -41.979 -3.573 25.669 1.00 91.81 75 GLY A CA 1
ATOM 609 C C . GLY A 1 75 ? -41.179 -2.318 25.297 1.00 91.81 75 GLY A C 1
ATOM 610 O O . GLY A 1 75 ? -40.802 -2.140 24.138 1.00 91.81 75 GLY A O 1
ATOM 611 N N . PHE A 1 76 ? -40.851 -1.473 26.277 1.00 90.75 76 PHE A N 1
ATOM 612 C CA . PHE A 1 76 ? -40.002 -0.292 26.075 1.00 90.75 76 PHE A CA 1
ATOM 613 C C . PHE A 1 76 ? -38.495 -0.586 26.129 1.00 90.75 76 PHE A C 1
ATOM 615 O O . PHE A 1 76 ? -37.698 0.328 25.886 1.00 90.75 76 PHE A O 1
ATOM 622 N N . ARG A 1 77 ? -38.106 -1.845 26.383 1.00 88.56 77 ARG A N 1
ATOM 623 C CA . ARG A 1 77 ? -36.721 -2.289 26.617 1.00 88.56 77 ARG A CA 1
ATOM 624 C C . ARG A 1 77 ? -36.059 -1.556 27.790 1.00 88.56 77 ARG A C 1
ATOM 626 O O . ARG A 1 77 ? -34.907 -1.140 27.703 1.00 88.56 77 ARG A O 1
ATOM 633 N N . ALA A 1 78 ? -36.810 -1.347 28.867 1.00 90.06 78 ALA A N 1
ATOM 634 C CA . ALA A 1 78 ? -36.280 -0.802 30.108 1.00 90.06 78 ALA A CA 1
ATOM 635 C C . ALA A 1 78 ? -35.563 -1.895 30.914 1.00 90.06 78 ALA A C 1
ATOM 637 O O . ALA A 1 78 ? -36.078 -3.004 31.063 1.00 90.06 78 ALA A O 1
ATOM 638 N N . ASN A 1 79 ? -34.409 -1.563 31.491 1.00 89.12 79 ASN A N 1
ATOM 639 C CA . ASN A 1 79 ? -33.671 -2.481 32.357 1.00 89.12 79 ASN A CA 1
ATOM 640 C C . ASN A 1 79 ? -34.231 -2.383 33.777 1.00 89.12 79 ASN A C 1
ATOM 642 O O . ASN A 1 79 ? -34.124 -1.335 34.415 1.00 89.12 79 ASN A O 1
ATOM 646 N N . ILE A 1 80 ? -34.843 -3.462 34.262 1.00 91.50 80 ILE A N 1
ATOM 647 C CA . ILE A 1 80 ? -35.446 -3.536 35.597 1.00 91.50 80 ILE A CA 1
ATOM 648 C C . ILE A 1 80 ? -34.421 -4.104 36.580 1.00 91.50 80 ILE A C 1
ATOM 650 O O . ILE A 1 80 ? -33.788 -5.118 36.291 1.00 91.50 80 ILE A O 1
ATOM 654 N N . TYR A 1 81 ? -34.300 -3.488 37.758 1.00 90.50 81 TYR A N 1
ATOM 655 C CA . TYR A 1 81 ? -33.410 -3.952 38.823 1.00 90.50 81 TYR A CA 1
ATOM 656 C C . TYR A 1 81 ? -34.205 -4.311 40.084 1.00 90.50 81 TYR A C 1
ATOM 658 O O . TYR A 1 81 ? -35.075 -3.531 40.491 1.00 90.50 81 TYR A O 1
ATOM 666 N N . PRO A 1 82 ? -33.921 -5.461 40.726 1.00 87.75 82 PRO A N 1
ATOM 667 C CA . PRO A 1 82 ? -34.525 -5.805 42.005 1.00 87.75 82 PRO A CA 1
ATOM 668 C C . PRO A 1 82 ? -33.978 -4.879 43.097 1.00 87.75 82 PRO A C 1
ATOM 670 O O . PRO A 1 82 ? -32.768 -4.780 43.293 1.00 87.75 82 PRO A O 1
ATOM 673 N N . CYS A 1 83 ? -34.872 -4.197 43.809 1.00 88.06 83 CYS A N 1
ATOM 674 C CA . CYS A 1 83 ? -34.522 -3.267 44.876 1.00 88.06 83 CYS A CA 1
ATOM 675 C C . CYS A 1 83 ? -35.267 -3.674 46.161 1.00 88.06 83 CYS A C 1
ATOM 677 O O . CYS A 1 83 ? -36.499 -3.739 46.130 1.00 88.06 83 CYS A O 1
ATOM 679 N N . PRO A 1 84 ? -34.559 -3.986 47.265 1.00 89.12 84 PRO A N 1
ATOM 680 C CA . PRO A 1 84 ? -35.185 -4.368 48.531 1.00 89.12 84 PRO A CA 1
ATOM 681 C C . PRO A 1 84 ? -36.102 -3.279 49.110 1.00 89.12 84 PRO A C 1
ATOM 683 O O . PRO A 1 84 ? -35.837 -2.085 48.961 1.00 89.12 84 PRO A O 1
ATOM 686 N N . GLU A 1 85 ? -37.165 -3.679 49.814 1.00 84.25 85 GLU A N 1
ATOM 687 C CA . GLU A 1 85 ? -38.088 -2.746 50.486 1.00 84.25 85 GLU A CA 1
ATOM 688 C C . GLU A 1 85 ? -37.414 -2.092 51.715 1.00 84.25 85 GLU A C 1
ATOM 690 O O . GLU A 1 85 ? -37.577 -0.895 51.976 1.00 84.25 85 GLU A O 1
ATOM 695 N N . ASN A 1 86 ? -36.585 -2.859 52.433 1.00 89.50 86 ASN A N 1
ATOM 696 C CA . ASN A 1 86 ? -35.934 -2.435 53.670 1.00 89.50 86 ASN A CA 1
ATOM 697 C C . ASN A 1 86 ? -34.753 -1.485 53.415 1.00 89.50 86 ASN A C 1
ATOM 699 O O . ASN A 1 86 ? -33.911 -1.701 52.544 1.00 89.50 86 ASN A O 1
ATOM 703 N N . ALA A 1 87 ? -34.653 -0.414 54.209 1.00 89.50 87 ALA A N 1
ATOM 704 C CA . ALA A 1 87 ? -33.563 0.559 54.086 1.00 89.50 87 ALA A CA 1
ATOM 705 C C . ALA A 1 87 ? -32.184 -0.038 54.425 1.00 89.50 87 ALA A C 1
ATOM 707 O O . ALA A 1 87 ? -31.202 0.314 53.776 1.00 89.50 87 ALA A O 1
ATOM 708 N N . HIS A 1 88 ? -32.120 -0.945 55.405 1.00 91.25 88 HIS A N 1
ATOM 709 C CA . HIS A 1 88 ? -30.886 -1.646 55.773 1.00 91.25 88 HIS A CA 1
ATOM 710 C C . HIS A 1 88 ? -30.417 -2.583 54.651 1.00 91.25 88 HIS A C 1
ATOM 712 O O . HIS A 1 88 ? -29.315 -2.404 54.147 1.00 91.25 88 HIS A O 1
ATOM 718 N N . GLU A 1 89 ? -31.293 -3.458 54.147 1.00 91.81 89 GLU A N 1
ATOM 719 C CA . GLU A 1 89 ? -30.973 -4.368 53.033 1.00 91.81 89 GLU A CA 1
ATOM 720 C C . GLU A 1 89 ? -30.550 -3.628 51.754 1.00 91.81 89 GLU A C 1
ATOM 722 O O . GLU A 1 89 ? -29.672 -4.091 51.028 1.00 91.81 89 GLU A O 1
ATOM 727 N N . ARG A 1 90 ? -31.131 -2.450 51.473 1.00 89.75 90 ARG A N 1
ATOM 728 C CA . ARG A 1 90 ? -30.689 -1.602 50.351 1.00 89.75 90 ARG A CA 1
ATOM 729 C C . ARG A 1 90 ? -29.260 -1.095 50.525 1.00 89.75 90 ARG A C 1
ATOM 731 O O . ARG A 1 90 ? -28.533 -1.033 49.537 1.00 89.75 90 ARG A O 1
ATOM 738 N N . ARG A 1 91 ? -28.858 -0.720 51.746 1.00 91.31 91 ARG A N 1
ATOM 739 C CA . ARG A 1 91 ? -27.473 -0.304 52.026 1.00 91.31 91 ARG A CA 1
ATOM 740 C C . ARG A 1 91 ? -26.513 -1.478 51.874 1.00 91.31 91 ARG A C 1
ATOM 742 O O . ARG A 1 91 ? -25.480 -1.309 51.237 1.00 91.31 91 ARG A O 1
ATOM 749 N N . ASP A 1 92 ? -26.883 -2.655 52.368 1.00 92.69 92 ASP A N 1
ATOM 750 C CA . ASP A 1 92 ? -26.058 -3.863 52.254 1.00 92.69 92 ASP A CA 1
ATOM 751 C C . ASP A 1 92 ? -25.881 -4.290 50.791 1.00 92.69 92 ASP A C 1
ATOM 753 O O . ASP A 1 92 ? -24.762 -4.563 50.351 1.00 92.69 92 ASP A O 1
ATOM 757 N N . LEU A 1 93 ? -26.958 -4.254 49.995 1.00 91.88 93 LEU A N 1
ATOM 758 C CA . LEU A 1 93 ? -26.893 -4.511 48.556 1.00 91.88 93 LEU A CA 1
ATOM 759 C C . LEU A 1 93 ? -26.017 -3.477 47.838 1.00 91.88 93 LEU A C 1
ATOM 761 O O . LEU A 1 93 ? -25.214 -3.851 46.988 1.00 91.88 93 LEU A O 1
ATOM 765 N N . ALA A 1 94 ? -26.141 -2.191 48.178 1.00 91.31 94 ALA A N 1
ATOM 766 C CA . ALA A 1 94 ? -25.323 -1.137 47.584 1.00 91.31 94 ALA A CA 1
ATOM 767 C C . ALA A 1 94 ? -23.830 -1.326 47.899 1.00 91.31 94 ALA A C 1
ATOM 769 O O . ALA A 1 94 ? -23.007 -1.232 46.990 1.00 91.31 94 ALA A O 1
ATOM 770 N N . MET A 1 95 ? -23.481 -1.660 49.147 1.00 93.50 95 MET A N 1
ATOM 771 C CA . MET A 1 95 ? -22.102 -1.983 49.531 1.00 93.50 95 MET A CA 1
ATOM 772 C C . MET A 1 95 ? -21.584 -3.211 48.772 1.00 93.50 95 MET A C 1
ATOM 774 O O . MET A 1 95 ? -20.486 -3.167 48.225 1.00 93.50 95 MET A O 1
ATOM 778 N N . GLY A 1 96 ? -22.388 -4.273 48.654 1.00 94.69 96 GLY A N 1
ATOM 779 C CA . GLY A 1 96 ? -22.014 -5.475 47.903 1.00 94.69 96 GLY A CA 1
ATOM 780 C C . GLY A 1 96 ? -21.873 -5.258 46.390 1.00 94.69 96 GLY A C 1
ATOM 781 O O . GLY A 1 96 ? -21.075 -5.927 45.739 1.00 94.69 96 GLY A O 1
ATOM 782 N N . VAL A 1 97 ? -22.635 -4.331 45.804 1.00 94.25 97 VAL A N 1
ATOM 783 C CA . VAL A 1 97 ? -22.471 -3.939 44.394 1.00 94.25 97 VAL A CA 1
ATOM 784 C C . VAL A 1 97 ? -21.209 -3.100 44.209 1.00 94.25 97 VAL A C 1
ATOM 786 O O . VAL A 1 97 ? -20.500 -3.314 43.230 1.00 94.25 97 VAL A O 1
ATOM 789 N N . MET A 1 98 ? -20.897 -2.195 45.142 1.00 94.62 98 MET A N 1
ATOM 790 C CA . MET A 1 98 ? -19.676 -1.384 45.085 1.00 94.62 98 MET A CA 1
ATOM 791 C C . MET A 1 98 ? -18.410 -2.241 45.161 1.00 94.62 98 MET A C 1
ATOM 793 O O . MET A 1 98 ? -17.529 -2.075 44.325 1.00 94.62 98 MET A O 1
ATOM 797 N N . THR A 1 99 ? -18.344 -3.218 46.071 1.00 95.81 99 THR A N 1
ATOM 798 C CA . THR A 1 99 ? -17.185 -4.126 46.156 1.00 95.81 99 THR A CA 1
ATOM 799 C C . THR A 1 99 ? -17.016 -4.957 44.884 1.00 95.81 99 THR A C 1
ATOM 801 O O . THR A 1 99 ? -15.928 -5.022 44.321 1.00 95.81 99 THR A O 1
ATOM 804 N N . ARG A 1 100 ? -18.111 -5.511 44.344 1.00 95.25 100 ARG A N 1
ATOM 805 C CA . ARG A 1 100 ? -18.079 -6.230 43.057 1.00 95.25 100 ARG A CA 1
ATOM 806 C C . ARG A 1 100 ? -17.645 -5.337 41.897 1.00 95.25 100 ARG A C 1
ATOM 808 O O . ARG A 1 100 ? -16.985 -5.813 40.978 1.00 95.25 100 ARG A O 1
ATOM 815 N N . LEU A 1 101 ? -18.037 -4.065 41.906 1.00 94.69 101 LEU A N 1
ATOM 816 C CA . LEU A 1 101 ? -17.634 -3.101 40.886 1.00 94.69 101 LEU A CA 1
ATOM 817 C C . LEU A 1 101 ? -16.130 -2.814 40.964 1.00 94.69 101 LEU A C 1
ATOM 819 O O . LEU A 1 101 ? -15.468 -2.750 39.929 1.00 94.69 101 LEU A O 1
ATOM 823 N N . GLU A 1 102 ? -15.583 -2.672 42.170 1.00 95.50 102 GLU A N 1
ATOM 824 C CA . GLU A 1 102 ? -14.142 -2.528 42.392 1.00 95.50 102 GLU A CA 1
ATOM 825 C C . GLU A 1 102 ? -13.375 -3.760 41.895 1.00 95.50 102 GLU A C 1
ATOM 827 O O . GLU A 1 102 ? -12.445 -3.610 41.098 1.00 95.50 102 GLU A O 1
ATOM 832 N N . ASP A 1 103 ? -13.823 -4.966 42.249 1.00 96.06 103 ASP A N 1
ATOM 833 C CA . ASP A 1 103 ? -13.227 -6.223 41.782 1.00 96.06 103 ASP A CA 1
ATOM 834 C C . ASP A 1 103 ? -13.247 -6.329 40.248 1.00 96.06 103 ASP A C 1
ATOM 836 O O . ASP A 1 103 ? -12.233 -6.642 39.614 1.00 96.06 103 ASP A O 1
ATOM 840 N N . LEU A 1 104 ? -14.384 -6.008 39.617 1.00 95.69 104 LEU A N 1
ATOM 841 C CA . LEU A 1 104 ? -14.514 -5.998 38.158 1.00 95.69 104 LEU A CA 1
ATOM 842 C C . LEU A 1 104 ? -13.578 -4.979 37.506 1.00 95.69 104 LEU A C 1
ATOM 844 O O . LEU A 1 104 ? -12.960 -5.282 36.486 1.00 95.69 104 LEU A O 1
ATOM 848 N N . ASN A 1 105 ? -13.426 -3.792 38.093 1.00 95.25 105 ASN A N 1
ATOM 849 C CA . ASN A 1 105 ? -12.501 -2.778 37.592 1.00 95.25 105 ASN A CA 1
ATOM 850 C C . ASN A 1 105 ? -11.042 -3.242 37.671 1.00 95.25 105 ASN A C 1
ATOM 852 O O . ASN A 1 105 ? -10.261 -2.970 36.753 1.00 95.25 105 ASN A O 1
ATOM 856 N N . VAL A 1 106 ? -10.668 -3.975 38.723 1.00 96.50 106 VAL A N 1
ATOM 857 C CA . VAL A 1 106 ? -9.334 -4.579 38.842 1.00 96.50 106 VAL A CA 1
ATOM 858 C C . VAL A 1 106 ? -9.117 -5.619 37.741 1.00 96.50 106 VAL A C 1
ATOM 860 O O . VAL A 1 106 ? -8.105 -5.556 37.039 1.00 96.50 106 VAL A O 1
ATOM 863 N N . VAL A 1 107 ? -10.076 -6.525 37.525 1.00 97.00 107 VAL A N 1
ATOM 864 C CA . VAL A 1 107 ? -9.994 -7.553 36.470 1.00 97.00 107 VAL A CA 1
ATOM 865 C C . VAL A 1 107 ? -9.930 -6.923 35.078 1.00 97.00 107 VAL A C 1
ATOM 867 O O . VAL A 1 107 ? -9.111 -7.332 34.249 1.00 97.00 107 VAL A O 1
ATOM 870 N N . LEU A 1 108 ? -10.745 -5.900 34.809 1.00 95.75 108 LEU A N 1
ATOM 871 C CA . LEU A 1 108 ? -10.735 -5.173 33.539 1.00 95.75 108 LEU A CA 1
ATOM 872 C C . LEU A 1 108 ? -9.380 -4.513 33.285 1.00 95.75 108 LEU A C 1
ATOM 874 O O . LEU A 1 108 ? -8.837 -4.643 32.186 1.00 95.75 108 LEU A O 1
ATOM 878 N N . ARG A 1 109 ? -8.799 -3.864 34.300 1.00 96.31 109 ARG A N 1
ATOM 879 C CA . ARG A 1 109 ? -7.473 -3.244 34.200 1.00 96.31 109 ARG A CA 1
ATOM 880 C C . ARG A 1 109 ? -6.392 -4.286 33.917 1.00 96.31 109 ARG A C 1
ATOM 882 O O . ARG A 1 109 ? -5.650 -4.143 32.951 1.00 96.31 109 ARG A O 1
ATOM 889 N N . GLN A 1 110 ? -6.359 -5.378 34.679 1.00 96.56 110 GLN A N 1
ATOM 890 C CA . GLN A 1 110 ? -5.389 -6.459 34.475 1.00 96.56 110 GLN A CA 1
ATOM 891 C C . GLN A 1 110 ? -5.511 -7.101 33.087 1.00 96.56 110 GLN A C 1
ATOM 893 O O . GLN A 1 110 ? -4.501 -7.372 32.433 1.00 96.56 110 GLN A O 1
ATOM 898 N N . THR A 1 111 ? -6.739 -7.308 32.608 1.00 97.38 111 THR A N 1
ATOM 899 C CA . THR A 1 111 ? -7.008 -7.855 31.271 1.00 97.38 111 THR A CA 1
ATOM 900 C C . THR A 1 111 ? -6.550 -6.889 30.182 1.00 97.38 111 THR A C 1
ATOM 902 O O . THR A 1 111 ? -5.933 -7.306 29.199 1.00 97.38 111 THR A O 1
ATOM 905 N N . HIS A 1 112 ? -6.800 -5.591 30.365 1.00 96.44 112 HIS A N 1
ATOM 906 C CA . HIS A 1 112 ? -6.340 -4.551 29.454 1.00 96.44 112 HIS A CA 1
ATOM 907 C C . HIS A 1 112 ? -4.808 -4.513 29.370 1.00 96.44 112 HIS A C 1
ATOM 909 O O . HIS A 1 112 ? -4.249 -4.519 28.270 1.00 96.44 112 HIS A O 1
ATOM 915 N N . ASP A 1 113 ? -4.128 -4.558 30.515 1.00 96.75 113 ASP A N 1
ATOM 916 C CA . ASP A 1 113 ? -2.667 -4.535 30.600 1.00 96.75 113 ASP A CA 1
ATOM 917 C C . ASP A 1 113 ? -2.040 -5.806 30.020 1.00 96.75 113 ASP A C 1
ATOM 919 O O . ASP A 1 113 ? -1.020 -5.756 29.327 1.00 96.75 113 ASP A O 1
ATOM 923 N N . HIS A 1 114 ? -2.651 -6.969 30.262 1.00 96.88 114 HIS A N 1
ATOM 924 C CA . HIS A 1 114 ? -2.232 -8.222 29.640 1.00 96.88 114 HIS A CA 1
ATOM 925 C C . HIS A 1 114 ? -2.373 -8.159 28.116 1.00 96.88 114 HIS A C 1
ATOM 927 O O . HIS A 1 114 ? -1.410 -8.433 27.396 1.00 96.88 114 HIS A O 1
ATOM 933 N N . ARG A 1 115 ? -3.532 -7.712 27.617 1.00 97.19 115 ARG A N 1
ATOM 934 C CA . ARG A 1 115 ? -3.773 -7.511 26.184 1.00 97.19 115 ARG A CA 1
ATOM 935 C C . ARG A 1 115 ? -2.734 -6.573 25.574 1.00 97.19 115 ARG A C 1
ATOM 937 O O . ARG A 1 115 ? -2.174 -6.884 24.526 1.00 97.19 115 ARG A O 1
ATOM 944 N N . GLN A 1 116 ? -2.445 -5.446 26.221 1.00 96.56 116 GLN A N 1
ATOM 945 C CA . GLN A 1 116 ? -1.468 -4.476 25.730 1.00 96.56 116 GLN A CA 1
ATOM 946 C C . GLN A 1 116 ? -0.054 -5.062 25.670 1.00 96.56 116 GLN A C 1
ATOM 948 O O . GLN A 1 116 ? 0.638 -4.860 24.672 1.00 96.56 116 GLN A O 1
ATOM 953 N N . ARG A 1 117 ? 0.365 -5.834 26.680 1.00 96.56 117 ARG A N 1
ATOM 954 C CA . ARG A 1 117 ? 1.665 -6.525 26.666 1.00 96.56 117 ARG A CA 1
ATOM 955 C C . ARG A 1 117 ? 1.785 -7.491 25.490 1.00 96.56 117 ARG A C 1
ATOM 957 O O . ARG A 1 117 ? 2.731 -7.377 24.712 1.00 96.56 117 ARG A O 1
ATOM 964 N N . VAL A 1 118 ? 0.793 -8.362 25.301 1.00 96.69 118 VAL A N 1
ATOM 965 C CA . VAL A 1 118 ? 0.772 -9.326 2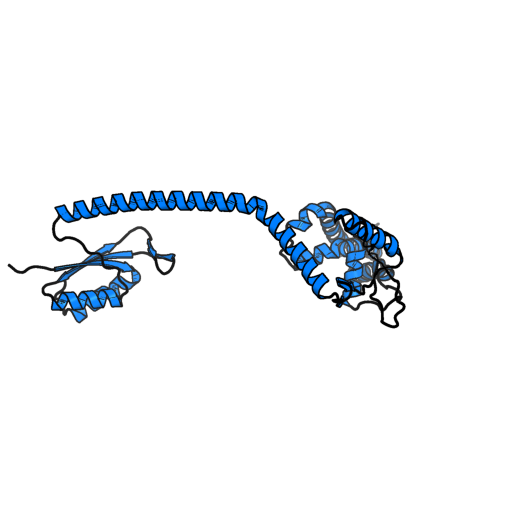4.186 1.00 96.69 118 VAL A CA 1
ATOM 966 C C . VAL A 1 118 ? 0.794 -8.606 22.835 1.00 96.69 118 VAL A C 1
ATOM 968 O O . VAL A 1 118 ? 1.530 -9.002 21.926 1.00 96.69 118 VAL A O 1
ATOM 971 N N . LEU A 1 119 ? 0.036 -7.515 22.691 1.00 96.44 119 LEU A N 1
ATOM 972 C CA . LEU A 1 119 ? 0.026 -6.714 21.467 1.00 96.44 119 LEU A CA 1
ATOM 973 C C . LEU A 1 119 ? 1.385 -6.063 21.193 1.00 96.44 119 LEU A C 1
ATOM 975 O O . LEU A 1 119 ? 1.840 -6.080 20.050 1.00 96.44 119 LEU A O 1
ATOM 979 N N . LEU A 1 120 ? 2.059 -5.527 22.212 1.00 96.06 120 LEU A N 1
ATOM 980 C CA . LEU A 1 120 ? 3.382 -4.921 22.061 1.00 96.06 120 LEU A CA 1
ATOM 981 C C . LEU A 1 120 ? 4.433 -5.954 21.647 1.00 96.06 120 LEU A C 1
ATOM 983 O O . LEU A 1 120 ? 5.210 -5.690 20.728 1.00 96.06 120 LEU A O 1
ATOM 987 N N . GLU A 1 121 ? 4.437 -7.134 22.263 1.00 95.19 121 GLU A N 1
ATOM 988 C CA . GLU A 1 121 ? 5.336 -8.232 21.889 1.00 95.19 121 GLU A CA 1
ATOM 989 C C . GLU A 1 121 ? 5.076 -8.711 20.457 1.00 95.19 121 GLU A C 1
ATOM 991 O O . GLU A 1 121 ? 5.997 -8.781 19.638 1.00 95.19 121 GLU A O 1
ATOM 996 N N . THR A 1 122 ? 3.806 -8.929 20.111 1.00 95.50 122 THR A N 1
ATOM 997 C CA . THR A 1 122 ? 3.389 -9.360 18.769 1.00 95.50 122 THR A CA 1
ATOM 998 C C . THR A 1 122 ? 3.711 -8.302 17.710 1.00 95.50 122 THR A C 1
ATOM 1000 O O . THR A 1 122 ? 4.139 -8.630 16.602 1.00 95.50 122 THR A O 1
ATOM 1003 N N . SER A 1 123 ? 3.573 -7.012 18.034 1.00 96.31 123 SER A N 1
ATOM 1004 C CA . SER A 1 123 ? 3.849 -5.912 17.098 1.00 96.31 123 SER A CA 1
ATOM 1005 C C . SER A 1 123 ? 5.304 -5.881 16.616 1.00 96.31 123 SER A C 1
ATOM 1007 O O . SER A 1 123 ? 5.572 -5.474 15.482 1.00 96.31 123 SER A O 1
ATOM 1009 N N . LYS A 1 124 ? 6.245 -6.364 17.440 1.00 94.94 124 LYS A N 1
ATOM 1010 C CA . LYS A 1 124 ? 7.671 -6.438 17.095 1.00 94.94 124 LYS A CA 1
ATOM 1011 C C . LYS A 1 124 ? 7.944 -7.539 16.066 1.00 94.94 124 LYS A C 1
ATOM 1013 O O . LYS A 1 124 ? 8.755 -7.349 15.161 1.00 94.94 124 LYS A O 1
ATOM 1018 N N . THR A 1 125 ? 7.258 -8.679 16.165 1.00 95.25 125 THR A N 1
ATOM 1019 C CA . THR A 1 125 ? 7.534 -9.878 15.350 1.00 95.25 125 THR A CA 1
ATOM 1020 C C . THR A 1 125 ? 6.646 -10.002 14.111 1.00 95.25 125 THR A C 1
ATOM 1022 O O . THR A 1 125 ? 7.063 -10.604 13.114 1.00 95.25 125 THR A O 1
ATOM 1025 N N . ILE A 1 126 ? 5.457 -9.386 14.110 1.00 96.06 126 ILE A N 1
ATOM 1026 C CA . ILE A 1 126 ? 4.438 -9.551 13.061 1.00 96.06 126 ILE A CA 1
ATOM 1027 C C . ILE A 1 126 ? 4.942 -9.217 11.652 1.00 96.06 126 ILE A C 1
ATOM 1029 O O . ILE A 1 126 ? 4.589 -9.899 10.689 1.00 96.06 126 ILE A O 1
ATOM 1033 N N . ARG A 1 127 ? 5.801 -8.199 11.498 1.00 93.56 127 ARG A N 1
ATOM 1034 C CA . ARG A 1 127 ? 6.367 -7.827 10.187 1.00 93.56 127 ARG A CA 1
ATOM 1035 C C . ARG A 1 127 ? 7.236 -8.951 9.627 1.00 93.56 127 ARG A C 1
ATOM 1037 O O . ARG A 1 127 ? 7.078 -9.326 8.466 1.00 93.56 127 ARG A O 1
ATOM 1044 N N . THR A 1 128 ? 8.096 -9.527 10.463 1.00 96.06 128 THR A N 1
ATOM 1045 C CA . THR A 1 128 ? 8.970 -10.648 10.099 1.00 96.06 128 THR A CA 1
ATOM 1046 C C . THR A 1 128 ? 8.153 -11.890 9.767 1.00 96.06 128 THR A C 1
ATOM 1048 O O . THR A 1 128 ? 8.400 -12.526 8.744 1.00 96.06 128 THR A O 1
ATOM 1051 N N . TRP A 1 129 ? 7.143 -12.213 10.578 1.00 96.50 129 TRP A N 1
ATOM 1052 C CA . TRP A 1 129 ? 6.245 -13.341 10.316 1.00 96.50 129 TRP A CA 1
ATOM 1053 C C . TRP A 1 129 ? 5.485 -13.169 9.004 1.00 96.50 129 TRP A C 1
ATOM 1055 O O . TRP A 1 129 ? 5.469 -14.083 8.184 1.00 96.50 129 TRP A O 1
ATOM 1065 N N . LYS A 1 130 ? 4.954 -11.973 8.733 1.00 96.81 130 LYS A N 1
ATOM 1066 C CA . LYS A 1 130 ? 4.274 -11.669 7.469 1.00 96.81 130 LYS A CA 1
ATOM 1067 C 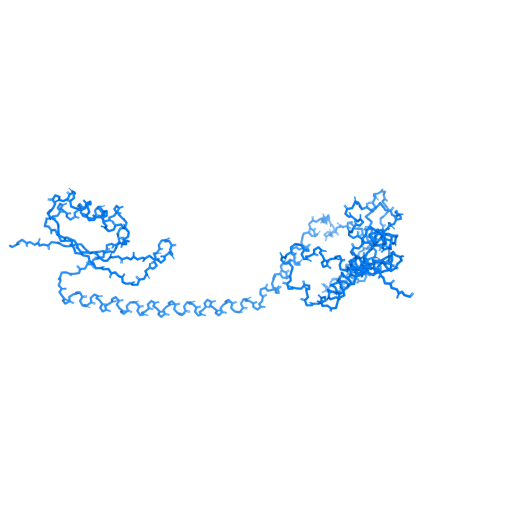C . LYS A 1 130 ? 5.194 -11.863 6.262 1.00 96.81 130 LYS A C 1
ATOM 1069 O O . LYS A 1 130 ? 4.751 -12.398 5.249 1.00 96.81 130 LYS A O 1
ATOM 1074 N N . ILE A 1 131 ? 6.464 -11.460 6.357 1.00 95.56 131 ILE A N 1
ATOM 1075 C CA . ILE A 1 131 ? 7.456 -11.685 5.292 1.00 95.56 131 ILE A CA 1
ATOM 1076 C C . ILE A 1 131 ? 7.736 -13.183 5.121 1.00 95.56 131 ILE A C 1
ATOM 1078 O O . ILE A 1 131 ? 7.711 -13.668 3.992 1.00 95.56 131 ILE A O 1
ATOM 1082 N N . LYS A 1 132 ? 7.962 -13.924 6.216 1.00 96.69 132 LYS A N 1
ATOM 1083 C CA . LYS A 1 132 ? 8.217 -15.375 6.179 1.00 96.69 132 LYS A CA 1
ATOM 1084 C C . LYS A 1 132 ? 7.053 -16.137 5.546 1.00 96.69 132 LYS A C 1
ATOM 1086 O O . LYS A 1 132 ? 7.268 -16.871 4.590 1.00 96.69 132 LYS A O 1
ATOM 1091 N N . VAL A 1 133 ? 5.826 -15.898 6.009 1.00 97.69 133 VAL A N 1
ATOM 1092 C CA . VAL A 1 133 ? 4.619 -16.554 5.482 1.00 97.69 133 VAL A CA 1
ATOM 1093 C C . VAL A 1 133 ? 4.416 -16.226 4.004 1.00 97.69 133 VAL A C 1
ATOM 1095 O O . VAL A 1 133 ? 4.140 -17.126 3.219 1.00 97.69 133 VAL A O 1
ATOM 1098 N N . LYS A 1 134 ? 4.612 -14.966 3.586 1.00 97.19 134 LYS A N 1
ATOM 1099 C CA . LYS A 1 134 ? 4.522 -14.595 2.164 1.00 97.19 134 LYS A CA 1
ATOM 1100 C C . LYS A 1 134 ? 5.562 -15.311 1.303 1.00 97.19 134 LYS A C 1
ATOM 1102 O O . LYS A 1 134 ? 5.198 -15.795 0.239 1.00 97.19 134 LYS A O 1
ATOM 1107 N N . LYS A 1 135 ? 6.816 -15.401 1.765 1.00 97.00 135 LYS A N 1
ATOM 1108 C CA . LYS A 1 135 ? 7.889 -16.119 1.057 1.00 97.00 135 LYS A CA 1
ATOM 1109 C C . LYS A 1 135 ? 7.595 -17.615 0.943 1.00 97.00 135 LYS A C 1
ATOM 1111 O O . LYS A 1 135 ? 7.712 -18.178 -0.137 1.00 97.00 135 LYS A O 1
ATOM 1116 N N . ILE A 1 136 ? 7.177 -18.247 2.038 1.00 96.75 136 ILE A N 1
ATOM 1117 C CA . ILE A 1 136 ? 6.826 -19.672 2.053 1.00 96.75 136 ILE A CA 1
ATOM 1118 C C . ILE A 1 136 ? 5.642 -19.931 1.114 1.00 96.75 136 ILE A C 1
ATOM 1120 O O . ILE A 1 136 ? 5.708 -20.824 0.275 1.00 96.75 136 ILE A O 1
ATOM 1124 N N . LYS A 1 137 ? 4.599 -19.094 1.178 1.00 97.56 137 LYS A N 1
ATOM 1125 C CA . LYS A 1 137 ? 3.449 -19.182 0.271 1.00 97.56 137 LYS A CA 1
ATOM 1126 C C . LYS A 1 137 ? 3.864 -19.044 -1.195 1.00 97.56 137 LYS A C 1
ATOM 1128 O O . LYS A 1 137 ? 3.378 -19.817 -2.010 1.00 97.56 137 LYS A O 1
ATOM 1133 N N . SER A 1 138 ? 4.740 -18.094 -1.542 1.00 96.50 138 SER A N 1
ATOM 1134 C CA . SER A 1 138 ? 5.212 -17.951 -2.925 1.00 96.50 138 SER A CA 1
ATOM 1135 C C . SER A 1 138 ? 6.027 -19.158 -3.384 1.00 96.50 138 SER A C 1
ATOM 1137 O O . SER A 1 138 ? 5.839 -19.589 -4.510 1.00 96.50 138 SER A O 1
ATOM 1139 N N . ILE A 1 139 ? 6.867 -19.740 -2.517 1.00 94.88 139 ILE A N 1
ATOM 1140 C CA . ILE A 1 139 ? 7.643 -20.945 -2.850 1.00 94.88 139 ILE A CA 1
ATOM 1141 C C . ILE A 1 139 ? 6.704 -22.114 -3.150 1.00 94.88 139 ILE A C 1
ATOM 1143 O O . ILE A 1 139 ? 6.810 -22.706 -4.217 1.00 94.88 139 ILE A O 1
ATOM 1147 N N . TYR A 1 140 ? 5.745 -22.404 -2.265 1.00 95.31 140 TYR A N 1
ATOM 1148 C CA . TYR A 1 140 ? 4.781 -23.482 -2.504 1.00 95.31 140 TYR A CA 1
ATOM 1149 C C . TYR A 1 140 ? 3.897 -23.218 -3.723 1.00 95.31 140 TYR A C 1
ATOM 1151 O O . TYR A 1 140 ? 3.610 -24.135 -4.481 1.00 95.31 140 TYR A O 1
ATOM 1159 N N . HIS A 1 141 ? 3.505 -21.965 -3.958 1.00 96.50 141 HIS A N 1
ATOM 1160 C CA . HIS A 1 141 ? 2.762 -21.606 -5.160 1.00 96.50 141 HIS A CA 1
ATOM 1161 C C . HIS A 1 141 ? 3.576 -21.858 -6.438 1.00 96.50 141 HIS A C 1
ATOM 1163 O O . HIS A 1 141 ? 3.029 -22.385 -7.400 1.00 96.50 141 HIS A O 1
ATOM 1169 N N . THR A 1 142 ? 4.877 -21.551 -6.436 1.00 94.38 142 THR A N 1
ATOM 1170 C CA . THR A 1 142 ? 5.774 -21.874 -7.552 1.00 94.38 142 THR A CA 1
ATOM 1171 C C . THR A 1 142 ? 5.991 -23.377 -7.704 1.00 94.38 142 THR A C 1
ATOM 1173 O O . THR A 1 142 ? 5.901 -23.877 -8.817 1.00 94.38 142 THR A O 1
ATOM 1176 N N . MET A 1 143 ? 6.202 -24.113 -6.609 1.00 91.06 143 MET A N 1
ATOM 1177 C CA . MET A 1 143 ? 6.350 -25.574 -6.646 1.00 91.06 143 MET A CA 1
ATOM 1178 C C . MET A 1 143 ? 5.094 -26.278 -7.168 1.00 91.06 143 MET A C 1
ATOM 1180 O O . MET A 1 143 ? 5.211 -27.296 -7.836 1.00 91.06 143 MET A O 1
ATOM 1184 N N . ASN A 1 144 ? 3.904 -25.725 -6.924 1.00 93.31 144 ASN A N 1
ATOM 1185 C CA . ASN A 1 144 ? 2.656 -26.258 -7.476 1.00 93.31 144 ASN A CA 1
ATOM 1186 C C . ASN A 1 144 ? 2.560 -26.128 -9.005 1.00 93.31 144 ASN A C 1
ATOM 1188 O O . ASN A 1 144 ? 1.740 -26.813 -9.605 1.00 93.31 144 ASN A O 1
ATOM 1192 N N . MET A 1 145 ? 3.354 -25.254 -9.634 1.00 91.31 145 MET A N 1
ATOM 1193 C CA . MET A 1 145 ? 3.442 -25.163 -11.097 1.00 91.31 145 MET A CA 1
ATOM 1194 C C . MET A 1 145 ? 4.421 -26.188 -11.689 1.00 91.31 145 MET A C 1
ATOM 1196 O O . MET A 1 145 ? 4.517 -26.296 -12.907 1.00 91.31 145 MET A O 1
ATOM 1200 N N . PHE A 1 146 ? 5.178 -26.910 -10.857 1.00 92.50 146 PHE A N 1
ATOM 1201 C CA . PHE A 1 146 ? 6.148 -27.896 -11.324 1.00 92.50 146 PHE A CA 1
ATOM 1202 C C . PHE A 1 146 ? 5.477 -29.245 -11.547 1.00 92.50 146 PHE A C 1
ATOM 1204 O O . PHE A 1 146 ? 4.564 -29.636 -10.817 1.00 92.50 146 PHE A O 1
ATOM 1211 N N . ASN A 1 147 ? 5.977 -29.985 -12.530 1.00 91.00 147 ASN A N 1
ATOM 1212 C CA . ASN A 1 147 ? 5.554 -31.356 -12.739 1.00 91.00 147 ASN A CA 1
ATOM 1213 C C . ASN A 1 147 ? 6.276 -32.270 -11.739 1.00 91.00 147 ASN A C 1
ATOM 1215 O O . ASN A 1 147 ? 7.491 -32.167 -11.551 1.00 91.00 147 ASN A O 1
ATOM 1219 N N . ASN A 1 148 ? 5.528 -33.148 -11.077 1.00 87.38 148 ASN A N 1
ATOM 1220 C CA . ASN A 1 148 ? 6.063 -34.074 -10.085 1.00 87.38 148 ASN A CA 1
ATOM 1221 C C . ASN A 1 148 ? 6.288 -35.445 -10.729 1.00 87.38 148 ASN A C 1
ATOM 1223 O O . ASN A 1 148 ? 5.327 -36.149 -11.040 1.00 87.38 148 ASN A O 1
ATOM 1227 N N . ASP A 1 149 ? 7.550 -35.837 -10.895 1.00 85.12 149 ASP A N 1
ATOM 1228 C CA . ASP A 1 149 ? 7.903 -37.182 -11.334 1.00 85.12 149 ASP A CA 1
ATOM 1229 C C . ASP A 1 149 ? 8.009 -38.112 -10.114 1.00 85.12 149 ASP A C 1
ATOM 1231 O O . ASP A 1 149 ? 9.014 -38.144 -9.394 1.00 85.12 149 ASP A O 1
ATOM 1235 N N . VAL A 1 150 ? 6.949 -38.894 -9.889 1.00 80.44 150 VAL A N 1
ATOM 1236 C CA . VAL A 1 150 ? 6.840 -39.842 -8.769 1.00 80.44 150 VAL A CA 1
ATOM 1237 C C . VAL A 1 150 ? 7.901 -40.946 -8.851 1.00 80.44 150 VAL A C 1
ATOM 1239 O O . VAL A 1 150 ? 8.349 -41.434 -7.811 1.00 80.44 150 VAL A O 1
ATOM 1242 N N . ALA A 1 151 ? 8.350 -41.321 -10.055 1.00 78.19 151 ALA A N 1
ATOM 1243 C CA . ALA A 1 151 ? 9.308 -42.409 -10.240 1.00 78.19 151 ALA A CA 1
ATOM 1244 C C . ALA A 1 151 ? 10.720 -42.003 -9.798 1.00 78.19 151 ALA A C 1
ATOM 1246 O O . ALA A 1 151 ? 11.411 -42.766 -9.123 1.00 78.19 151 ALA A O 1
ATOM 1247 N N . ARG A 1 152 ? 11.140 -40.782 -10.144 1.00 75.00 152 ARG A N 1
ATOM 1248 C CA . ARG A 1 152 ? 12.465 -40.241 -9.797 1.00 75.00 152 ARG A CA 1
ATOM 1249 C C . ARG A 1 152 ? 12.471 -39.428 -8.503 1.00 75.00 152 ARG A C 1
ATOM 1251 O O . ARG A 1 152 ? 13.539 -39.005 -8.065 1.00 75.00 152 ARG A O 1
ATOM 1258 N N . LYS A 1 153 ? 11.298 -39.219 -7.889 1.00 82.44 153 LYS A N 1
ATOM 1259 C CA . LYS A 1 153 ? 11.092 -38.342 -6.723 1.00 82.44 153 LYS A CA 1
ATOM 1260 C C . LYS A 1 153 ? 11.705 -36.954 -6.946 1.00 82.44 153 LYS A C 1
ATOM 1262 O O . LYS A 1 153 ? 12.341 -36.398 -6.050 1.00 82.44 153 LYS A O 1
ATOM 1267 N N . CYS A 1 154 ? 11.544 -36.409 -8.151 1.00 84.75 154 CYS A N 1
ATOM 1268 C CA . CYS A 1 154 ? 12.081 -35.107 -8.525 1.00 84.75 154 CYS A CA 1
ATOM 1269 C C . CYS A 1 154 ? 10.994 -34.201 -9.110 1.00 84.75 154 CYS A C 1
ATOM 1271 O O . CYS A 1 154 ? 9.988 -34.659 -9.650 1.00 84.75 154 CYS A O 1
ATOM 1273 N N . PHE A 1 155 ? 11.213 -32.894 -8.990 1.00 87.56 155 PHE A N 1
ATOM 1274 C CA . PHE A 1 155 ? 10.385 -31.894 -9.648 1.00 87.56 155 PHE A CA 1
ATOM 1275 C C . PHE A 1 155 ? 11.036 -31.481 -10.960 1.00 87.56 155 PHE A C 1
ATOM 1277 O O . PHE A 1 155 ? 12.229 -31.172 -10.995 1.00 87.56 155 PHE A O 1
ATOM 1284 N N . ILE A 1 156 ? 10.235 -31.449 -12.018 1.00 89.38 156 ILE A N 1
ATOM 1285 C CA . ILE A 1 156 ? 10.631 -30.979 -13.339 1.00 89.38 156 ILE A CA 1
ATOM 1286 C C . ILE A 1 156 ? 9.911 -29.655 -13.581 1.00 89.38 156 ILE A C 1
ATOM 1288 O O . ILE A 1 156 ? 8.695 -29.551 -13.413 1.00 89.38 156 ILE A O 1
ATOM 1292 N N . ALA A 1 157 ? 10.677 -28.634 -13.944 1.00 91.25 157 ALA A N 1
ATOM 1293 C CA . ALA A 1 157 ? 10.171 -27.298 -14.201 1.00 91.25 157 ALA A CA 1
ATOM 1294 C C . ALA A 1 157 ? 10.802 -26.742 -15.473 1.00 91.25 157 ALA A C 1
ATOM 1296 O O . ALA A 1 157 ? 12.018 -26.823 -15.653 1.00 91.25 157 ALA A O 1
ATOM 1297 N N . GLU A 1 158 ? 9.974 -26.135 -16.311 1.00 91.50 158 GLU A N 1
ATOM 1298 C CA . GLU A 1 158 ? 10.404 -25.383 -17.483 1.00 91.50 158 GLU A CA 1
ATOM 1299 C C . GLU A 1 158 ? 10.273 -23.894 -17.169 1.00 91.50 158 GLU A C 1
ATOM 1301 O O . GLU A 1 158 ? 9.270 -23.446 -16.607 1.00 91.50 158 GLU A O 1
ATOM 1306 N N . CYS A 1 159 ? 11.315 -23.113 -17.453 1.00 91.50 159 CYS A N 1
ATOM 1307 C CA . CYS A 1 159 ? 11.313 -21.689 -17.154 1.00 91.50 159 CYS A CA 1
ATOM 1308 C C . CYS A 1 159 ? 12.087 -20.880 -18.193 1.00 91.50 159 CYS A C 1
ATOM 1310 O O . CYS A 1 159 ? 13.100 -21.313 -18.742 1.00 91.50 159 CYS A O 1
ATOM 1312 N N . TRP A 1 160 ? 11.614 -19.658 -18.427 1.00 92.81 160 TRP A N 1
ATOM 1313 C CA . TRP A 1 160 ? 12.303 -18.690 -19.266 1.00 92.81 160 TRP A CA 1
ATOM 1314 C C . TRP A 1 160 ? 13.398 -17.987 -18.468 1.00 92.81 160 TRP A C 1
ATOM 1316 O O . TRP A 1 160 ? 13.142 -17.423 -17.404 1.00 92.81 160 TRP A O 1
ATOM 1326 N N . THR A 1 161 ? 14.619 -17.983 -18.999 1.00 92.06 161 THR A N 1
ATOM 1327 C CA . THR A 1 161 ? 15.759 -17.285 -18.398 1.00 92.06 161 THR A CA 1
ATOM 1328 C C . THR A 1 161 ? 16.561 -16.544 -19.468 1.00 92.06 161 THR A C 1
ATOM 1330 O O . THR A 1 161 ? 16.745 -17.070 -20.570 1.00 92.06 161 THR A O 1
ATOM 1333 N N . PRO A 1 162 ? 17.052 -15.321 -19.198 1.00 92.81 162 PRO A N 1
ATOM 1334 C CA . PRO A 1 162 ? 17.968 -14.652 -20.108 1.00 92.81 162 PRO A CA 1
ATOM 1335 C C . PRO A 1 162 ? 19.261 -15.459 -20.264 1.00 92.81 162 PRO A C 1
ATOM 1337 O O . PRO A 1 162 ? 19.890 -15.821 -19.270 1.00 92.81 162 PRO A O 1
ATOM 1340 N N . ASN A 1 163 ? 19.734 -15.637 -21.502 1.00 90.44 163 ASN A N 1
ATOM 1341 C CA . ASN A 1 163 ? 20.993 -16.347 -21.775 1.00 90.44 163 ASN A CA 1
ATOM 1342 C C . ASN A 1 163 ? 22.184 -15.776 -20.981 1.00 90.44 163 ASN A C 1
ATOM 1344 O O . ASN A 1 163 ? 23.051 -16.523 -20.549 1.00 90.44 163 ASN A O 1
ATOM 1348 N N . SER A 1 164 ? 22.202 -14.463 -20.722 1.00 91.62 164 SER A N 1
ATOM 1349 C CA . SER A 1 164 ? 23.264 -13.811 -19.942 1.00 91.62 164 SER A CA 1
ATOM 1350 C C . SER A 1 164 ? 23.262 -14.145 -18.443 1.00 91.62 164 SER A C 1
ATOM 1352 O O . SER A 1 164 ? 24.194 -13.763 -17.750 1.00 91.62 164 SER A O 1
ATOM 1354 N N . GLN A 1 165 ? 22.196 -14.752 -17.910 1.00 91.44 165 GLN A N 1
ATOM 1355 C CA . GLN A 1 165 ? 22.040 -15.055 -16.478 1.00 91.44 165 GLN A CA 1
ATOM 1356 C C . GLN A 1 165 ? 22.097 -16.560 -16.171 1.00 91.44 165 GLN A C 1
ATOM 1358 O O . GLN A 1 165 ? 21.903 -16.954 -15.020 1.00 91.44 165 GLN A O 1
ATOM 1363 N N . LEU A 1 166 ? 22.400 -17.400 -17.168 1.00 90.62 166 LEU A N 1
ATOM 1364 C CA . LEU A 1 166 ? 22.480 -18.854 -17.003 1.00 90.62 166 LEU A CA 1
ATOM 1365 C C . LEU A 1 166 ? 23.502 -19.271 -15.937 1.00 90.62 166 LEU A C 1
ATOM 1367 O O . LEU A 1 166 ? 23.181 -20.086 -15.073 1.00 90.62 166 LEU A O 1
ATOM 1371 N N . ASP A 1 167 ? 24.681 -18.651 -15.918 1.00 91.44 167 ASP A N 1
ATOM 1372 C CA . ASP A 1 167 ? 25.723 -18.972 -14.933 1.00 91.44 167 ASP A CA 1
ATOM 1373 C C . ASP A 1 167 ? 25.294 -18.616 -13.504 1.00 91.44 167 ASP A C 1
ATOM 1375 O O . ASP A 1 167 ? 25.540 -19.356 -12.551 1.00 91.44 167 ASP A O 1
ATOM 1379 N N . THR A 1 168 ? 24.585 -17.493 -13.349 1.00 93.19 168 THR A N 1
ATOM 1380 C CA . THR A 1 168 ? 24.063 -17.052 -12.047 1.00 93.19 168 THR A CA 1
ATOM 1381 C C . THR A 1 168 ? 23.001 -18.019 -11.526 1.00 93.19 168 THR A C 1
ATOM 1383 O O . THR A 1 168 ? 22.979 -18.328 -10.333 1.00 93.19 168 THR A O 1
ATOM 1386 N N . LEU A 1 169 ? 22.146 -18.533 -12.416 1.00 91.50 169 LEU A N 1
ATOM 1387 C CA . LEU A 1 169 ? 21.148 -19.547 -12.085 1.00 91.50 169 LEU A CA 1
ATOM 1388 C C . LEU A 1 169 ? 21.813 -20.853 -11.627 1.00 91.50 169 LEU A C 1
ATOM 1390 O O . LEU A 1 169 ? 21.462 -21.376 -10.570 1.00 91.50 169 LEU A O 1
ATOM 1394 N N . GLN A 1 170 ? 22.799 -21.354 -12.378 1.00 89.62 170 GLN A N 1
ATOM 1395 C CA . GLN A 1 170 ? 23.525 -22.576 -12.018 1.00 89.62 170 GLN A CA 1
ATOM 1396 C C . GLN A 1 170 ? 24.242 -22.441 -10.670 1.00 89.62 170 GLN A C 1
ATOM 1398 O O . GLN A 1 170 ? 24.186 -23.354 -9.846 1.00 89.62 170 GLN A O 1
ATOM 1403 N N . LEU A 1 171 ? 24.868 -21.293 -10.403 1.00 90.81 171 LEU A N 1
ATOM 1404 C CA . LEU A 1 171 ? 25.512 -21.023 -9.118 1.00 90.81 171 LEU A CA 1
ATOM 1405 C C . LEU A 1 171 ? 24.503 -21.008 -7.959 1.00 90.81 171 LEU A C 1
ATOM 1407 O O . LEU A 1 171 ? 24.762 -21.588 -6.904 1.00 90.81 171 LEU A O 1
ATOM 1411 N N . ALA A 1 172 ? 23.342 -20.374 -8.148 1.00 90.62 172 ALA A N 1
ATOM 1412 C CA . ALA A 1 172 ? 22.290 -20.328 -7.134 1.00 90.62 172 ALA A CA 1
ATOM 1413 C C . ALA A 1 172 ? 21.740 -21.727 -6.810 1.00 90.62 172 ALA A C 1
ATOM 1415 O O . ALA A 1 172 ? 21.515 -22.048 -5.642 1.00 90.62 172 ALA A O 1
ATOM 1416 N N . LEU A 1 173 ? 21.580 -22.571 -7.832 1.00 88.50 173 LEU A N 1
ATOM 1417 C CA . LEU A 1 173 ? 21.144 -23.959 -7.694 1.00 88.50 173 LEU A CA 1
ATOM 1418 C C . LEU A 1 173 ? 22.180 -24.826 -6.963 1.00 88.50 173 LEU A C 1
ATOM 1420 O O . LEU A 1 173 ? 21.817 -25.552 -6.035 1.00 88.50 173 LEU A O 1
ATOM 1424 N N . ARG A 1 174 ? 23.472 -24.693 -7.300 1.00 87.00 174 ARG A N 1
ATOM 1425 C CA . ARG A 1 174 ? 24.571 -25.373 -6.587 1.00 87.00 174 ARG A CA 1
ATOM 1426 C C . ARG A 1 174 ? 24.587 -25.006 -5.106 1.00 87.00 174 ARG A C 1
ATOM 1428 O O . ARG A 1 174 ? 24.541 -25.890 -4.256 1.00 87.00 174 ARG A O 1
ATOM 1435 N N . LYS A 1 175 ? 24.519 -23.709 -4.795 1.00 88.69 175 LYS A N 1
ATOM 1436 C CA . LYS A 1 175 ? 24.472 -23.211 -3.412 1.00 88.69 175 LYS A CA 1
ATOM 1437 C C . LYS A 1 175 ? 23.256 -23.733 -2.635 1.00 88.69 175 LYS A C 1
ATOM 1439 O O . LYS A 1 175 ? 23.359 -24.035 -1.445 1.00 88.69 175 LYS A O 1
ATOM 1444 N N . GLY A 1 176 ? 22.097 -23.832 -3.290 1.00 87.12 176 GLY A N 1
ATOM 1445 C CA . GLY A 1 176 ? 20.890 -24.417 -2.698 1.00 87.12 176 GLY A CA 1
ATOM 1446 C C . GLY A 1 176 ? 21.052 -25.906 -2.376 1.00 87.12 176 GLY A C 1
ATOM 1447 O O . GLY A 1 176 ? 20.649 -26.353 -1.300 1.00 87.12 176 GLY A O 1
ATOM 1448 N N . SER A 1 177 ? 21.703 -26.653 -3.271 1.00 85.06 177 SER A N 1
ATOM 1449 C CA . SER A 1 177 ? 22.006 -28.075 -3.079 1.00 85.06 177 SER A CA 1
ATOM 1450 C C . SER A 1 177 ? 22.967 -28.305 -1.911 1.00 85.06 177 SER A C 1
ATOM 1452 O O . SER A 1 177 ? 22.701 -29.139 -1.047 1.00 85.06 177 SER A O 1
ATOM 1454 N N . GLU A 1 178 ? 24.045 -27.518 -1.842 1.00 85.31 178 GLU A N 1
ATOM 1455 C CA . GLU A 1 178 ? 25.039 -27.566 -0.760 1.00 85.31 178 GLU A CA 1
ATOM 1456 C C . GLU A 1 178 ? 24.406 -27.273 0.606 1.00 85.31 178 GLU A C 1
ATOM 1458 O O . GLU A 1 178 ? 24.637 -27.993 1.575 1.00 85.31 178 GLU A O 1
ATOM 1463 N N . SER A 1 179 ? 23.535 -26.262 0.673 1.00 84.50 179 SER A N 1
ATOM 1464 C CA . SER A 1 179 ? 22.866 -25.857 1.919 1.00 84.50 179 SER A CA 1
ATOM 1465 C C . SER A 1 179 ? 21.922 -26.926 2.482 1.00 84.50 179 SER A C 1
ATOM 1467 O O . SER A 1 179 ? 21.621 -26.912 3.672 1.00 84.50 179 SER A O 1
ATOM 1469 N N . THR A 1 180 ? 21.439 -27.843 1.639 1.00 78.44 180 THR A N 1
ATOM 1470 C CA . THR A 1 180 ? 20.480 -28.891 2.026 1.00 78.44 180 THR A CA 1
ATOM 1471 C C . THR A 1 180 ? 21.189 -30.172 2.493 1.00 78.44 180 THR A C 1
ATOM 1473 O O . THR A 1 180 ? 20.535 -31.138 2.874 1.00 78.44 180 THR A O 1
ATOM 1476 N N . GLY A 1 181 ? 22.530 -30.223 2.452 1.00 68.88 181 GLY A N 1
ATOM 1477 C CA . GLY A 1 181 ? 23.311 -31.428 2.774 1.00 68.88 181 GLY A CA 1
ATOM 1478 C C . GLY A 1 181 ? 23.159 -32.563 1.751 1.00 68.88 181 GLY A C 1
ATOM 1479 O O . GLY A 1 181 ? 23.807 -33.599 1.863 1.00 68.88 181 GLY A O 1
ATOM 1480 N N . ALA A 1 182 ? 22.347 -32.356 0.711 1.00 62.12 182 ALA A N 1
ATOM 1481 C CA . ALA A 1 182 ? 22.108 -33.280 -0.388 1.00 62.12 182 ALA A CA 1
ATOM 1482 C C . ALA A 1 182 ? 23.183 -33.121 -1.476 1.00 62.12 182 ALA A C 1
ATOM 1484 O O . ALA A 1 182 ? 22.875 -32.960 -2.656 1.00 62.12 182 ALA A O 1
ATOM 1485 N N . GLY A 1 183 ? 24.462 -33.163 -1.086 1.00 56.16 183 GLY A N 1
ATOM 1486 C CA . GLY A 1 183 ? 25.607 -32.966 -1.987 1.00 56.16 183 GLY A CA 1
ATOM 1487 C C . GLY A 1 183 ? 25.697 -33.962 -3.155 1.00 56.16 183 GLY A C 1
ATOM 1488 O O . GLY A 1 183 ? 26.501 -33.765 -4.057 1.00 56.16 183 GLY A O 1
ATOM 1489 N N . SER A 1 184 ? 24.864 -35.009 -3.162 1.00 56.66 184 SER A N 1
ATOM 1490 C CA . SER A 1 184 ? 24.824 -36.038 -4.207 1.00 56.66 184 SER A CA 1
ATOM 1491 C C . SER A 1 184 ? 23.755 -35.817 -5.287 1.00 56.66 184 SER A C 1
ATOM 1493 O O . SER A 1 184 ? 23.792 -36.518 -6.296 1.00 56.66 184 SER A O 1
ATOM 1495 N N . ILE A 1 185 ? 22.796 -34.898 -5.109 1.00 64.56 185 ILE A N 1
ATOM 1496 C CA . ILE A 1 185 ? 21.733 -34.660 -6.102 1.00 64.56 185 ILE A CA 1
ATOM 1497 C C . ILE A 1 185 ? 22.061 -33.365 -6.838 1.00 64.56 185 ILE A C 1
ATOM 1499 O O . ILE A 1 185 ? 21.707 -32.276 -6.393 1.00 64.56 185 ILE A O 1
ATOM 1503 N N . SER A 1 186 ? 22.772 -33.471 -7.961 1.00 65.12 186 SER A N 1
ATOM 1504 C CA . SER A 1 186 ? 23.040 -32.309 -8.801 1.00 65.12 186 SER A CA 1
ATOM 1505 C C . SER A 1 186 ? 21.730 -31.807 -9.409 1.00 65.12 186 SER A C 1
ATOM 1507 O O . SER A 1 186 ? 20.999 -32.527 -10.087 1.00 65.12 186 SER A O 1
ATOM 1509 N N . SER A 1 187 ? 21.411 -30.542 -9.156 1.00 72.50 187 SER A N 1
ATOM 1510 C CA . SER A 1 187 ? 20.377 -29.840 -9.908 1.00 72.50 187 SER A CA 1
ATOM 1511 C C . SER A 1 187 ? 20.875 -29.663 -11.341 1.00 72.50 187 SER A C 1
ATOM 1513 O O . SER A 1 187 ? 21.858 -28.966 -11.598 1.00 72.50 187 SER A O 1
ATOM 1515 N N . VAL A 1 188 ? 20.224 -30.347 -12.278 1.00 81.31 188 VAL A N 1
ATOM 1516 C CA . VAL A 1 188 ? 20.587 -30.305 -13.696 1.00 81.31 188 VAL A CA 1
ATOM 1517 C C . VAL A 1 188 ? 19.771 -29.215 -14.378 1.00 81.31 188 VAL A C 1
ATOM 1519 O O . VAL A 1 188 ? 18.544 -29.233 -14.337 1.00 81.31 188 VAL A O 1
ATOM 1522 N N . VAL A 1 189 ? 20.456 -28.271 -15.021 1.00 86.25 189 VAL A N 1
ATOM 1523 C CA . VAL A 1 189 ? 19.833 -27.292 -15.919 1.00 86.25 189 VAL A CA 1
ATOM 1524 C C . VAL A 1 189 ? 20.089 -27.761 -17.339 1.00 86.25 189 VAL A C 1
ATOM 1526 O O . VAL A 1 189 ? 21.242 -27.800 -17.768 1.00 86.25 189 VAL A O 1
ATOM 1529 N N . ASN A 1 190 ? 19.028 -28.117 -18.059 1.00 88.31 190 ASN A N 1
ATOM 1530 C CA . ASN A 1 190 ? 19.117 -28.464 -19.471 1.00 88.31 190 ASN A CA 1
ATOM 1531 C C . ASN A 1 190 ? 18.550 -27.331 -20.330 1.00 88.31 190 ASN A C 1
ATOM 1533 O O . ASN A 1 190 ? 17.516 -26.754 -19.995 1.00 88.31 190 ASN A O 1
ATOM 1537 N N . ARG A 1 191 ? 19.220 -27.018 -21.441 1.00 88.31 191 ARG A N 1
ATOM 1538 C CA . ARG A 1 191 ? 18.707 -26.062 -22.422 1.00 88.31 191 ARG A CA 1
ATOM 1539 C C . ARG A 1 191 ? 17.809 -26.814 -23.394 1.00 88.31 191 ARG A C 1
ATOM 1541 O O . ARG A 1 191 ? 18.270 -27.716 -24.082 1.00 88.31 191 ARG A O 1
ATOM 1548 N N . ILE A 1 192 ? 16.545 -26.418 -23.444 1.00 90.75 192 ILE A N 1
ATOM 1549 C CA . ILE A 1 192 ? 15.555 -26.985 -24.356 1.00 90.75 192 ILE A CA 1
ATOM 1550 C C . ILE A 1 192 ? 15.396 -26.026 -25.536 1.00 90.75 192 ILE A C 1
ATOM 1552 O O . ILE A 1 192 ? 15.308 -24.810 -25.351 1.00 90.75 192 ILE A O 1
ATOM 1556 N N . GLU A 1 193 ? 15.396 -26.570 -26.748 1.00 88.62 193 GLU A N 1
ATOM 1557 C CA . GLU A 1 193 ? 14.998 -25.832 -27.942 1.00 88.62 193 GLU A CA 1
ATOM 1558 C C . GLU A 1 193 ? 13.481 -25.938 -28.091 1.00 88.62 193 GLU A C 1
ATOM 1560 O O . GLU A 1 193 ? 12.919 -27.029 -28.037 1.00 88.62 193 GLU A O 1
ATOM 1565 N N . THR A 1 194 ? 12.814 -24.796 -28.229 1.00 91.00 194 THR A N 1
ATOM 1566 C CA . THR A 1 194 ? 11.357 -24.715 -28.352 1.00 91.00 194 THR A CA 1
ATOM 1567 C C . THR A 1 194 ? 10.978 -23.740 -29.460 1.00 91.00 194 THR A C 1
ATOM 1569 O O . THR A 1 194 ? 11.724 -22.805 -29.763 1.00 91.00 194 THR A O 1
ATOM 1572 N N . HIS A 1 195 ? 9.811 -23.968 -30.059 1.00 90.88 195 HIS A N 1
ATOM 1573 C CA . HIS A 1 195 ? 9.189 -23.070 -31.032 1.00 90.88 195 HIS A CA 1
ATOM 1574 C C . HIS A 1 195 ? 8.204 -22.084 -30.385 1.00 90.88 195 HIS A C 1
ATOM 1576 O O . HIS A 1 195 ? 7.629 -21.248 -31.082 1.00 90.88 195 HIS A O 1
ATOM 1582 N N . GLU A 1 196 ? 7.997 -22.168 -29.069 1.00 92.00 196 GLU A N 1
ATOM 1583 C CA . GLU A 1 196 ? 7.163 -21.218 -28.336 1.00 92.00 196 GLU A CA 1
ATOM 1584 C C . GLU A 1 196 ? 7.772 -19.814 -28.333 1.00 92.00 196 GLU A C 1
ATOM 1586 O O . GLU A 1 196 ? 8.993 -19.642 -28.316 1.00 92.00 196 GLU A O 1
ATOM 1591 N N . GLN A 1 197 ? 6.910 -18.795 -28.327 1.00 89.00 197 GLN A N 1
ATOM 1592 C CA . GLN A 1 197 ? 7.349 -17.405 -28.285 1.00 89.00 197 GLN A CA 1
ATOM 1593 C C . GLN A 1 197 ? 7.868 -17.056 -26.879 1.00 89.00 197 GLN A C 1
ATOM 1595 O O . GLN A 1 197 ? 7.086 -17.048 -25.925 1.00 89.00 197 GLN A O 1
ATOM 1600 N N . PRO A 1 198 ? 9.168 -16.744 -26.724 1.00 92.81 198 PRO A N 1
ATOM 1601 C CA . PRO A 1 198 ? 9.720 -16.355 -25.433 1.00 92.81 198 PRO A CA 1
ATOM 1602 C C . PRO A 1 198 ? 9.215 -14.969 -24.994 1.00 92.81 198 PRO A C 1
ATOM 1604 O O . PRO A 1 198 ? 8.924 -14.113 -25.834 1.00 92.81 198 PRO A O 1
ATOM 1607 N N . PRO A 1 199 ? 9.183 -14.692 -23.679 1.00 93.50 199 PRO A N 1
ATOM 1608 C CA . PRO A 1 199 ? 8.809 -13.382 -23.163 1.00 93.50 199 PRO A CA 1
ATOM 1609 C C . PRO A 1 199 ? 9.871 -12.315 -23.469 1.00 93.50 199 PRO A C 1
ATOM 1611 O O . PRO A 1 199 ? 11.080 -12.573 -23.455 1.00 93.50 199 PRO A O 1
ATOM 1614 N N . THR A 1 200 ? 9.421 -11.077 -23.674 1.00 92.75 200 THR A N 1
ATOM 1615 C CA . THR A 1 200 ? 10.294 -9.913 -23.870 1.00 92.75 200 THR A CA 1
ATOM 1616 C C . THR A 1 200 ? 10.796 -9.385 -22.527 1.00 92.75 200 THR A C 1
ATOM 1618 O O . THR A 1 200 ? 10.017 -9.119 -21.612 1.00 92.75 200 THR A O 1
ATOM 1621 N N . HIS A 1 201 ? 12.112 -9.200 -22.399 1.00 91.88 201 HIS A N 1
ATOM 1622 C CA . HIS A 1 201 ? 12.736 -8.633 -21.205 1.00 91.88 201 HIS A CA 1
ATOM 1623 C C . HIS A 1 201 ? 13.639 -7.452 -21.568 1.00 91.88 201 HIS A C 1
ATOM 1625 O O . HIS A 1 201 ? 14.669 -7.623 -22.220 1.00 91.88 201 HIS A O 1
ATOM 1631 N N . ASN A 1 202 ? 13.277 -6.263 -21.085 1.00 92.00 202 ASN A N 1
ATOM 1632 C CA . ASN A 1 202 ? 14.073 -5.047 -21.224 1.00 92.00 202 ASN A CA 1
ATOM 1633 C C . ASN A 1 202 ? 14.872 -4.791 -19.939 1.00 92.00 202 ASN A C 1
ATOM 1635 O O . ASN A 1 202 ? 14.317 -4.797 -18.840 1.00 92.00 202 ASN A O 1
ATOM 1639 N N . LYS A 1 203 ? 16.182 -4.541 -20.062 1.00 90.62 203 LYS A N 1
ATOM 1640 C CA . LYS A 1 203 ? 17.022 -4.140 -18.923 1.00 90.62 203 LYS A CA 1
ATOM 1641 C C . LYS A 1 203 ? 16.760 -2.670 -18.605 1.00 90.62 203 LYS A C 1
ATOM 1643 O O . LYS A 1 203 ? 17.123 -1.790 -19.384 1.00 90.62 203 LYS A O 1
ATOM 1648 N N . LEU A 1 204 ? 16.123 -2.415 -17.467 1.00 92.25 204 LEU A N 1
ATOM 1649 C CA . LEU A 1 204 ? 15.711 -1.076 -17.057 1.00 92.25 204 LEU A CA 1
ATOM 1650 C C . LEU A 1 204 ? 16.567 -0.559 -15.910 1.00 92.25 204 LEU A C 1
ATOM 1652 O O . LEU A 1 204 ? 16.923 -1.288 -14.986 1.00 92.25 204 LEU A O 1
ATOM 1656 N N . ASN A 1 205 ? 16.838 0.739 -15.964 1.00 92.50 205 ASN A N 1
ATOM 1657 C CA . ASN A 1 205 ? 17.421 1.495 -14.873 1.00 92.50 205 ASN A CA 1
ATOM 1658 C C . ASN A 1 205 ? 16.323 2.320 -14.204 1.00 92.50 205 ASN A C 1
ATOM 1660 O O . ASN A 1 205 ? 15.245 2.550 -14.750 1.00 92.50 205 ASN A O 1
ATOM 1664 N N . LYS A 1 206 ? 16.638 2.860 -13.030 1.00 89.50 206 LYS A N 1
ATOM 1665 C CA . LYS A 1 206 ? 15.753 3.751 -12.272 1.00 89.50 206 LYS A CA 1
ATOM 1666 C C . LYS A 1 206 ? 15.184 4.917 -13.102 1.00 89.50 206 LYS A C 1
ATOM 1668 O O . LYS A 1 206 ? 14.055 5.333 -12.863 1.00 89.50 206 LYS A O 1
ATOM 1673 N N . PHE A 1 207 ? 15.970 5.421 -14.054 1.00 91.50 207 PHE A N 1
ATOM 1674 C CA . PHE A 1 207 ? 15.588 6.490 -14.974 1.00 91.50 207 PHE A CA 1
ATOM 1675 C C . PHE A 1 207 ? 14.649 6.003 -16.090 1.00 91.50 207 PHE A C 1
ATOM 1677 O O . PHE A 1 207 ? 13.593 6.589 -16.306 1.00 91.50 207 PHE A O 1
ATOM 1684 N N . THR A 1 208 ? 14.996 4.900 -16.759 1.00 92.88 208 THR A N 1
ATOM 1685 C CA . THR A 1 208 ? 14.255 4.396 -17.927 1.00 92.88 208 THR A CA 1
ATOM 1686 C C . THR A 1 208 ? 12.977 3.643 -17.565 1.00 92.88 208 THR A C 1
ATOM 1688 O O . THR A 1 208 ? 12.100 3.515 -18.411 1.00 92.88 208 THR A O 1
ATOM 1691 N N . GLN A 1 209 ? 12.815 3.197 -16.314 1.00 92.88 209 GLN A N 1
ATOM 1692 C CA . GLN A 1 209 ? 11.620 2.473 -15.864 1.00 92.88 209 GLN A CA 1
ATOM 1693 C C . GLN A 1 209 ? 10.319 3.251 -16.110 1.00 92.88 209 GLN A C 1
ATOM 1695 O O . GLN A 1 209 ? 9.329 2.664 -16.529 1.00 92.88 209 GLN A O 1
ATOM 1700 N N . GLY A 1 210 ? 10.313 4.564 -15.850 1.00 92.06 210 GLY A N 1
ATOM 1701 C CA . GLY A 1 210 ? 9.119 5.389 -16.055 1.00 92.06 210 GLY A CA 1
ATOM 1702 C C . GLY A 1 210 ? 8.714 5.451 -17.529 1.00 92.06 210 GLY A C 1
ATOM 1703 O O . GLY A 1 210 ? 7.548 5.253 -17.856 1.00 92.06 210 GLY A O 1
ATOM 1704 N N . PHE A 1 211 ? 9.692 5.656 -18.415 1.00 93.81 211 PHE A N 1
ATOM 1705 C CA . PHE A 1 211 ? 9.480 5.690 -19.863 1.00 93.81 211 PHE A CA 1
ATOM 1706 C C . PHE A 1 211 ? 9.081 4.325 -20.424 1.00 93.81 211 PHE A C 1
ATOM 1708 O O . PHE A 1 211 ? 8.218 4.254 -21.291 1.00 93.81 211 PHE A O 1
ATOM 1715 N N . GLN A 1 212 ? 9.655 3.237 -19.907 1.00 94.69 212 GLN A N 1
ATOM 1716 C CA . GLN A 1 212 ? 9.253 1.897 -20.319 1.00 94.69 212 GLN A CA 1
ATOM 1717 C C . GLN A 1 212 ? 7.807 1.606 -19.923 1.00 94.69 212 GLN A C 1
ATOM 1719 O O . GLN A 1 212 ? 7.052 1.133 -20.757 1.00 94.69 212 GLN A O 1
ATOM 1724 N N . ASN A 1 213 ? 7.394 1.951 -18.700 1.00 92.31 213 ASN A N 1
ATOM 1725 C CA . ASN A 1 213 ? 6.005 1.768 -18.278 1.00 92.31 213 ASN A CA 1
ATOM 1726 C C . ASN A 1 213 ? 5.024 2.555 -19.167 1.00 92.31 213 ASN A C 1
ATOM 1728 O O . ASN A 1 213 ? 3.907 2.098 -19.382 1.00 92.31 213 ASN A O 1
ATOM 1732 N N . LEU A 1 214 ? 5.432 3.727 -19.674 1.00 92.25 214 LEU A N 1
ATOM 1733 C CA . LEU A 1 214 ? 4.635 4.517 -20.617 1.00 92.25 214 LEU A CA 1
ATOM 1734 C C . LEU A 1 214 ? 4.472 3.798 -21.966 1.00 92.25 214 LEU A C 1
ATOM 1736 O O . LEU A 1 214 ? 3.375 3.776 -22.511 1.00 92.25 214 LEU A O 1
ATOM 1740 N N . VAL A 1 215 ? 5.546 3.198 -22.485 1.00 93.62 215 VAL A N 1
ATOM 1741 C CA . VAL A 1 215 ? 5.517 2.405 -23.725 1.00 93.62 215 VAL A CA 1
ATOM 1742 C C . VAL A 1 215 ? 4.704 1.119 -23.537 1.00 93.62 215 VAL A C 1
ATOM 1744 O O . VAL A 1 215 ? 3.810 0.838 -24.330 1.00 93.62 215 VAL A O 1
ATOM 1747 N N . ASP A 1 216 ? 4.956 0.381 -22.455 1.00 93.12 216 ASP A N 1
ATOM 1748 C CA . ASP A 1 216 ? 4.291 -0.891 -22.146 1.00 93.12 216 ASP A CA 1
ATOM 1749 C C . ASP A 1 216 ? 2.783 -0.717 -21.903 1.00 93.12 216 ASP A C 1
ATOM 1751 O O . ASP A 1 216 ? 2.016 -1.657 -22.101 1.00 93.12 216 ASP A O 1
ATOM 1755 N N . ALA A 1 217 ? 2.342 0.481 -21.496 1.00 92.12 217 ALA A N 1
ATOM 1756 C CA . ALA A 1 217 ? 0.924 0.807 -21.350 1.00 92.12 217 ALA A CA 1
ATOM 1757 C C . ALA A 1 217 ? 0.173 0.819 -22.691 1.00 92.12 217 ALA A C 1
ATOM 1759 O O . ALA A 1 217 ? -1.032 0.575 -22.704 1.00 92.12 217 ALA A O 1
ATOM 1760 N N . TYR A 1 218 ? 0.863 1.093 -23.804 1.00 92.12 218 TYR A N 1
ATOM 1761 C CA . TYR A 1 218 ? 0.285 0.973 -25.143 1.00 92.12 218 TYR A CA 1
ATOM 1762 C C . TYR A 1 218 ? 0.302 -0.480 -25.630 1.00 92.12 218 TYR A C 1
ATOM 1764 O O . TYR A 1 218 ? -0.667 -0.963 -26.211 1.00 92.12 218 TYR A O 1
ATOM 1772 N N . GLY A 1 219 ? 1.395 -1.192 -25.363 1.00 92.06 219 GLY A N 1
ATOM 1773 C CA . GLY A 1 219 ? 1.531 -2.606 -25.674 1.00 92.06 219 GLY A CA 1
ATOM 1774 C C . GLY A 1 219 ? 2.940 -3.110 -25.394 1.00 92.06 219 GLY A C 1
ATOM 1775 O O . GLY A 1 219 ? 3.913 -2.362 -25.470 1.00 92.06 219 GLY A O 1
ATOM 1776 N N . VAL A 1 220 ? 3.054 -4.399 -25.076 1.00 91.12 220 VAL A N 1
ATOM 1777 C CA . VAL A 1 220 ? 4.352 -5.050 -24.873 1.00 91.12 220 VAL A CA 1
ATOM 1778 C C . VAL A 1 220 ? 4.922 -5.448 -26.233 1.00 91.12 220 VAL A C 1
ATOM 1780 O O . VAL A 1 220 ? 4.258 -6.135 -27.006 1.00 91.12 220 VAL A O 1
ATOM 1783 N N . ALA A 1 221 ? 6.158 -5.029 -26.510 1.00 91.19 221 ALA A N 1
ATOM 1784 C CA . ALA A 1 221 ? 6.861 -5.360 -27.748 1.00 91.19 221 ALA A CA 1
ATOM 1785 C C . ALA A 1 221 ? 7.079 -6.875 -27.899 1.00 91.19 221 ALA A C 1
ATOM 1787 O O . ALA A 1 221 ? 7.316 -7.591 -26.915 1.00 91.19 221 ALA A O 1
ATOM 1788 N N . THR A 1 222 ? 7.048 -7.359 -29.140 1.00 92.44 222 THR A N 1
ATOM 1789 C CA . THR A 1 222 ? 7.293 -8.770 -29.459 1.00 92.44 222 THR A CA 1
ATOM 1790 C C . THR A 1 222 ? 8.765 -9.149 -29.267 1.00 92.44 222 THR A C 1
ATOM 1792 O O . THR A 1 222 ? 9.650 -8.299 -29.111 1.00 92.44 222 THR A O 1
ATOM 1795 N N . TYR A 1 223 ? 9.054 -10.452 -29.212 1.00 92.38 223 TYR A N 1
ATOM 1796 C CA . TYR A 1 223 ? 10.409 -10.923 -28.940 1.00 92.38 223 TYR A CA 1
ATOM 1797 C C . TYR A 1 223 ? 11.398 -10.455 -30.016 1.00 92.38 223 TYR A C 1
ATOM 1799 O O . TYR A 1 223 ? 11.226 -10.740 -31.197 1.00 92.38 223 TYR A O 1
ATOM 1807 N N . ARG A 1 224 ? 12.475 -9.788 -29.574 1.00 90.56 224 ARG A N 1
ATOM 1808 C CA . ARG A 1 224 ? 13.522 -9.174 -30.419 1.00 90.56 224 ARG A CA 1
ATOM 1809 C C . ARG A 1 224 ? 13.040 -8.047 -31.340 1.00 90.56 224 ARG A C 1
ATOM 1811 O O . ARG A 1 224 ? 13.768 -7.665 -32.253 1.00 90.56 224 ARG A O 1
ATOM 1818 N N . GLU A 1 225 ? 11.877 -7.470 -31.069 1.00 93.56 225 GLU A N 1
ATOM 1819 C CA . GLU A 1 225 ? 11.460 -6.219 -31.695 1.00 93.56 225 GLU A CA 1
ATOM 1820 C C . GLU A 1 225 ? 12.272 -5.031 -31.153 1.00 93.56 225 GLU A C 1
ATOM 1822 O O . GLU A 1 225 ? 12.782 -5.052 -30.026 1.00 93.56 225 GLU A O 1
ATOM 1827 N N . ILE A 1 226 ? 12.414 -3.981 -31.965 1.00 93.50 226 ILE A N 1
ATOM 1828 C CA . ILE A 1 226 ? 13.088 -2.751 -31.546 1.00 93.50 226 ILE A CA 1
ATOM 1829 C C . ILE A 1 226 ? 12.224 -2.069 -30.487 1.00 93.50 226 ILE A C 1
ATOM 1831 O O . ILE A 1 226 ? 11.106 -1.641 -30.754 1.00 93.50 226 ILE A O 1
ATOM 1835 N N . ASN A 1 227 ? 12.767 -1.924 -29.281 1.00 93.81 227 ASN A N 1
ATOM 1836 C CA . ASN A 1 227 ? 12.099 -1.181 -28.224 1.00 93.81 227 ASN A CA 1
ATOM 1837 C C . ASN A 1 227 ? 12.054 0.319 -28.589 1.00 93.81 227 ASN A C 1
ATOM 1839 O O . ASN A 1 227 ? 13.122 0.914 -28.754 1.00 93.81 227 ASN A O 1
ATOM 1843 N N . PRO A 1 228 ? 10.871 0.961 -28.674 1.00 93.38 228 PRO A N 1
ATOM 1844 C CA . PRO A 1 228 ? 10.767 2.383 -28.998 1.00 93.38 228 PRO A CA 1
ATOM 1845 C C . PRO A 1 228 ? 11.164 3.302 -27.829 1.00 93.38 228 PRO A C 1
ATOM 1847 O O . PRO A 1 228 ? 11.385 4.496 -28.035 1.00 93.38 228 PRO A O 1
ATOM 1850 N N . MET A 1 229 ? 11.293 2.771 -26.606 1.00 94.25 229 MET A N 1
ATOM 1851 C CA . MET A 1 229 ? 11.584 3.540 -25.388 1.00 94.25 229 MET A CA 1
ATOM 1852 C C . MET A 1 229 ? 12.783 4.501 -25.506 1.00 94.25 229 MET A C 1
ATOM 1854 O O . MET A 1 229 ? 12.628 5.649 -25.088 1.00 94.25 229 MET A O 1
ATOM 1858 N N . PRO A 1 230 ? 13.940 4.132 -26.098 1.00 92.56 230 PRO A N 1
ATOM 1859 C CA . PRO A 1 230 ? 15.064 5.056 -26.253 1.00 92.56 230 PRO A CA 1
ATOM 1860 C C . PRO A 1 230 ? 14.732 6.293 -27.098 1.00 92.56 230 PRO A C 1
ATOM 1862 O O . PRO A 1 230 ? 15.241 7.373 -26.811 1.00 92.56 230 PRO A O 1
ATOM 1865 N N . PHE A 1 231 ? 13.857 6.166 -28.101 1.00 93.12 231 PHE A N 1
ATOM 1866 C CA . PHE A 1 231 ? 13.396 7.304 -28.899 1.00 93.12 231 PHE A CA 1
ATOM 1867 C C . PHE A 1 231 ? 12.382 8.142 -28.120 1.00 93.12 231 PHE A C 1
ATOM 1869 O O . PHE A 1 231 ? 12.491 9.371 -28.074 1.00 93.12 231 PHE A O 1
ATOM 1876 N N . VAL A 1 232 ? 11.426 7.480 -27.460 1.00 93.69 232 VAL A N 1
ATOM 1877 C CA . VAL A 1 232 ? 10.399 8.119 -26.618 1.00 93.69 232 VAL A CA 1
ATOM 1878 C C . VAL A 1 232 ? 11.038 8.929 -25.488 1.00 93.69 232 VAL A C 1
ATOM 1880 O O . VAL A 1 232 ? 10.538 9.995 -25.151 1.00 93.69 232 VAL A O 1
ATOM 1883 N N . LEU A 1 233 ? 12.180 8.485 -24.960 1.00 93.50 233 LEU A N 1
ATOM 1884 C CA . LEU A 1 233 ? 12.933 9.160 -23.900 1.00 93.50 233 LEU A CA 1
ATOM 1885 C C . LEU A 1 233 ? 13.149 10.662 -24.158 1.00 93.50 233 LEU A C 1
ATOM 1887 O O . LEU A 1 233 ? 13.021 11.466 -23.238 1.00 93.50 233 LEU A O 1
ATOM 1891 N N . ILE A 1 234 ? 13.484 11.028 -25.398 1.00 94.44 234 ILE A N 1
ATOM 1892 C CA . ILE A 1 234 ? 13.758 12.416 -25.796 1.00 94.44 234 ILE A CA 1
ATOM 1893 C C . ILE A 1 234 ? 12.576 13.015 -26.551 1.00 94.44 234 ILE A C 1
ATOM 1895 O O . ILE A 1 234 ? 12.166 14.137 -26.263 1.00 94.44 234 ILE A O 1
ATOM 1899 N N . THR A 1 235 ? 12.003 12.267 -27.495 1.00 94.50 235 THR A N 1
ATOM 1900 C CA . THR A 1 235 ? 10.954 12.790 -28.381 1.00 94.50 235 THR A CA 1
ATOM 1901 C C . THR A 1 235 ? 9.666 13.118 -27.635 1.00 94.50 235 THR A C 1
ATOM 1903 O O . THR A 1 235 ? 9.068 14.151 -27.915 1.00 94.50 235 THR A O 1
ATOM 1906 N N . PHE A 1 236 ? 9.255 12.311 -26.648 1.00 94.50 236 PHE A N 1
ATOM 1907 C CA . PHE A 1 236 ? 8.015 12.565 -25.909 1.00 94.50 236 PHE A CA 1
ATOM 1908 C C . PHE A 1 236 ? 8.097 13.846 -25.061 1.00 94.50 236 PHE A C 1
ATOM 1910 O O . PHE A 1 236 ? 7.254 14.726 -25.252 1.00 94.50 236 PHE A O 1
ATOM 1917 N N . PRO A 1 237 ? 9.114 14.036 -24.193 1.00 95.19 237 PRO A N 1
ATOM 1918 C CA . PRO A 1 237 ? 9.269 15.295 -23.468 1.00 95.19 237 PRO A CA 1
ATOM 1919 C C . PRO A 1 237 ? 9.475 16.516 -24.376 1.00 95.19 237 PRO A C 1
ATOM 1921 O O . PRO A 1 237 ? 8.994 17.598 -24.049 1.00 95.19 237 PRO A O 1
ATOM 1924 N N . PHE A 1 238 ? 10.152 16.354 -25.517 1.00 94.75 238 PHE A N 1
ATOM 1925 C CA . PHE A 1 238 ? 10.356 17.437 -26.480 1.00 94.75 238 PHE A CA 1
ATOM 1926 C C . PHE A 1 238 ? 9.052 17.862 -27.173 1.00 94.75 238 PHE A C 1
ATOM 1928 O O . PHE A 1 238 ? 8.746 19.050 -27.225 1.00 94.75 238 PHE A O 1
ATOM 1935 N N . LEU A 1 239 ? 8.245 16.911 -27.657 1.00 95.00 239 LEU A N 1
ATOM 1936 C CA . LEU A 1 239 ? 6.940 17.214 -28.256 1.00 95.00 239 LEU A CA 1
ATOM 1937 C C . LEU A 1 239 ? 5.995 17.867 -27.241 1.00 95.00 239 LEU A C 1
ATOM 1939 O O . LEU A 1 239 ? 5.299 18.821 -27.581 1.00 95.00 239 LEU A O 1
ATOM 1943 N N . PHE A 1 240 ? 6.025 17.418 -25.982 1.00 94.31 240 PHE A N 1
ATOM 1944 C CA . PHE A 1 240 ? 5.304 18.094 -24.905 1.00 94.31 240 PHE A CA 1
ATOM 1945 C C . PHE A 1 240 ? 5.757 19.550 -24.738 1.00 94.31 240 PHE A C 1
ATOM 1947 O O . PHE A 1 240 ? 4.923 20.445 -24.626 1.00 94.31 240 PHE A O 1
ATOM 1954 N N . ALA A 1 241 ? 7.065 19.801 -24.747 1.00 94.62 241 ALA A N 1
ATOM 1955 C CA . ALA A 1 241 ? 7.619 21.139 -24.584 1.00 94.62 241 ALA A CA 1
ATOM 1956 C C . ALA A 1 241 ? 7.244 22.101 -25.718 1.00 94.62 241 ALA A C 1
ATOM 1958 O O . ALA A 1 241 ? 7.074 23.291 -25.468 1.00 94.62 241 ALA A O 1
ATOM 1959 N N . VAL A 1 242 ? 7.089 21.612 -26.950 1.00 94.88 242 VAL A N 1
ATOM 1960 C CA . VAL A 1 242 ? 6.580 22.417 -28.075 1.00 94.88 242 VAL A CA 1
ATOM 1961 C C . VAL A 1 242 ? 5.126 22.835 -27.830 1.00 94.88 242 VAL A C 1
ATOM 1963 O O . VAL A 1 242 ? 4.766 23.978 -28.086 1.00 94.88 242 VAL A O 1
ATOM 1966 N N . MET A 1 243 ? 4.294 21.940 -27.288 1.00 94.69 243 MET A N 1
ATOM 1967 C CA . MET A 1 243 ? 2.883 22.233 -26.995 1.00 94.69 243 MET A CA 1
ATOM 1968 C C . MET A 1 243 ? 2.688 23.121 -25.757 1.00 94.69 243 MET A C 1
ATOM 1970 O O . MET A 1 243 ? 1.730 23.884 -25.697 1.00 94.69 243 MET A O 1
ATOM 1974 N N . PHE A 1 244 ? 3.564 22.997 -24.759 1.00 92.44 244 PHE A N 1
ATOM 1975 C CA . PHE A 1 244 ? 3.467 23.701 -23.477 1.00 92.44 244 PHE A CA 1
ATOM 1976 C C . PHE A 1 244 ? 4.308 24.992 -23.411 1.00 92.44 244 PHE A C 1
ATOM 1978 O O . PHE A 1 244 ? 4.238 25.689 -22.408 1.00 92.44 244 PHE A O 1
ATOM 1985 N N . GLY A 1 245 ? 5.105 25.285 -24.447 1.00 87.56 245 GLY A N 1
ATOM 1986 C CA . GLY A 1 245 ? 6.282 26.169 -24.460 1.00 87.56 245 GLY A CA 1
ATOM 1987 C C . GLY A 1 245 ? 6.180 27.541 -23.783 1.00 87.56 245 GLY A C 1
ATOM 1988 O O . GLY A 1 245 ? 6.138 28.559 -24.460 1.00 87.56 245 GLY A O 1
ATOM 1989 N N . ASP A 1 246 ? 6.271 27.555 -22.454 1.00 93.75 246 ASP A N 1
ATOM 1990 C CA . ASP A 1 246 ? 6.424 28.735 -21.599 1.00 93.75 246 ASP A CA 1
ATOM 1991 C C . ASP A 1 246 ? 7.584 28.483 -20.626 1.00 93.75 246 ASP A C 1
ATOM 1993 O O . ASP A 1 246 ? 7.609 27.475 -19.900 1.00 93.75 246 ASP A O 1
ATOM 1997 N N . ALA A 1 247 ? 8.565 29.390 -20.594 1.00 91.81 247 ALA A N 1
ATOM 1998 C CA . ALA A 1 247 ? 9.742 29.189 -19.756 1.00 91.81 247 ALA A CA 1
ATOM 1999 C C . ALA A 1 247 ? 9.435 29.369 -18.260 1.00 91.81 247 ALA A C 1
ATOM 2001 O O . ALA A 1 247 ? 10.014 28.674 -17.424 1.00 91.81 247 ALA A O 1
ATOM 2002 N N . GLY A 1 248 ? 8.497 30.250 -17.903 1.00 92.62 248 GLY A N 1
ATOM 2003 C CA . GLY A 1 248 ? 8.086 30.500 -16.522 1.00 92.62 248 GLY A CA 1
ATOM 2004 C C . GLY A 1 248 ? 7.392 29.287 -15.907 1.00 92.62 248 GLY A C 1
ATOM 2005 O O . GLY A 1 248 ? 7.791 28.797 -14.845 1.00 92.62 248 GLY A O 1
ATOM 2006 N N . HIS A 1 249 ? 6.406 28.732 -16.613 1.00 93.19 249 HIS A N 1
ATOM 2007 C CA . HIS A 1 249 ? 5.744 27.498 -16.189 1.00 93.19 249 HIS A CA 1
ATOM 2008 C C . HIS A 1 249 ? 6.705 26.296 -16.210 1.00 93.19 249 HIS A C 1
ATOM 2010 O O . HIS A 1 249 ? 6.694 25.483 -15.279 1.00 93.19 249 HIS A O 1
ATOM 2016 N N . GLY A 1 250 ? 7.594 26.211 -17.208 1.00 94.00 250 GLY A N 1
ATOM 2017 C CA . GLY A 1 250 ? 8.645 25.193 -17.282 1.00 94.00 250 GLY A CA 1
ATOM 2018 C C . GLY A 1 250 ? 9.582 25.192 -16.066 1.00 94.00 250 GLY A C 1
ATOM 2019 O O . GLY A 1 250 ? 9.928 24.119 -15.557 1.00 94.00 250 GLY A O 1
ATOM 2020 N N . ILE A 1 251 ? 9.934 26.370 -15.533 1.00 95.25 251 ILE A N 1
ATOM 2021 C CA . ILE A 1 251 ? 10.719 26.513 -14.292 1.00 95.25 251 ILE A CA 1
ATOM 2022 C C . ILE A 1 251 ? 9.964 25.930 -13.094 1.00 95.25 251 ILE A C 1
ATOM 2024 O O . ILE A 1 251 ? 10.543 25.149 -12.337 1.00 95.25 251 ILE A O 1
ATOM 2028 N N . ILE A 1 252 ? 8.676 26.245 -12.929 1.00 95.31 252 ILE A N 1
ATOM 2029 C CA . ILE A 1 252 ? 7.860 25.729 -11.815 1.00 95.31 252 ILE A CA 1
ATOM 2030 C C . ILE A 1 252 ? 7.799 24.196 -11.854 1.00 95.31 252 ILE A C 1
ATOM 2032 O O . ILE A 1 252 ? 8.052 23.532 -10.843 1.00 95.31 252 ILE A O 1
ATOM 2036 N N . VAL A 1 253 ? 7.513 23.628 -13.030 1.00 94.62 253 VAL A N 1
ATOM 2037 C CA . VAL A 1 253 ? 7.450 22.173 -13.237 1.00 94.62 253 VAL A CA 1
ATOM 2038 C C . VAL A 1 253 ? 8.808 21.525 -12.959 1.00 94.62 253 VAL A C 1
ATOM 2040 O O . VAL A 1 253 ? 8.873 20.500 -12.276 1.00 94.62 253 VAL A O 1
ATOM 2043 N N . SER A 1 254 ? 9.901 22.142 -13.414 1.00 94.88 254 SER A N 1
ATOM 2044 C CA . SER A 1 254 ? 11.262 21.652 -13.173 1.00 94.88 254 SER A CA 1
ATOM 2045 C C . SER A 1 254 ? 11.620 21.662 -11.688 1.00 94.88 254 SER A C 1
ATOM 2047 O O . SER A 1 254 ? 12.117 20.660 -11.180 1.00 94.88 254 SER A O 1
ATOM 2049 N N . ILE A 1 255 ? 11.319 22.742 -10.957 1.00 96.12 255 ILE A N 1
ATOM 2050 C CA . ILE A 1 255 ? 11.559 22.833 -9.507 1.00 96.12 255 ILE A CA 1
ATOM 2051 C C . ILE A 1 255 ? 10.781 21.740 -8.767 1.00 96.12 255 ILE A C 1
ATOM 2053 O O . ILE A 1 255 ? 11.338 21.055 -7.903 1.00 96.12 255 ILE A O 1
ATOM 2057 N N . PHE A 1 256 ? 9.513 21.528 -9.129 1.00 94.25 256 PHE A N 1
ATOM 2058 C CA . PHE A 1 256 ? 8.690 20.476 -8.536 1.00 94.25 256 PHE A CA 1
ATOM 2059 C C . PHE A 1 256 ? 9.256 19.073 -8.812 1.00 94.25 256 PHE A C 1
ATOM 2061 O O . PHE A 1 256 ? 9.364 18.248 -7.898 1.00 94.25 256 PHE A O 1
ATOM 2068 N N . ALA A 1 257 ? 9.688 18.806 -10.045 1.00 94.06 257 ALA A N 1
ATOM 2069 C CA . ALA A 1 257 ? 10.307 17.538 -10.419 1.00 94.06 257 ALA A CA 1
ATOM 2070 C C . ALA A 1 257 ? 11.639 17.299 -9.691 1.00 94.06 257 ALA A C 1
ATOM 2072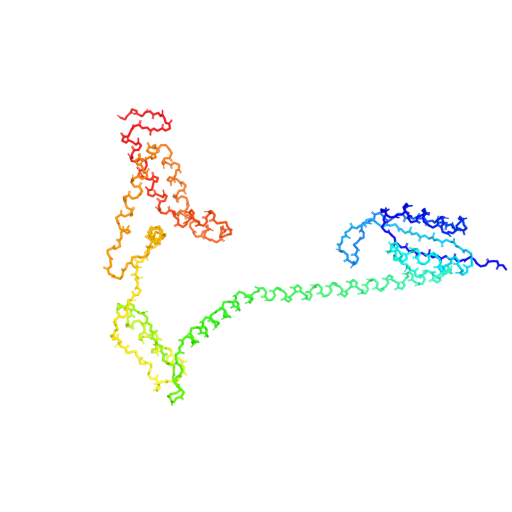 O O . ALA A 1 257 ? 11.867 16.216 -9.145 1.00 94.06 257 ALA A O 1
ATOM 2073 N N . ILE A 1 258 ? 12.493 18.321 -9.616 1.00 95.25 258 ILE A N 1
ATOM 2074 C CA . ILE A 1 258 ? 13.770 18.290 -8.895 1.00 95.25 258 ILE A CA 1
ATOM 2075 C C . ILE A 1 258 ? 13.541 17.984 -7.411 1.00 95.25 258 ILE A C 1
ATOM 2077 O O . ILE A 1 258 ? 14.214 17.121 -6.843 1.00 95.25 258 ILE A O 1
ATOM 2081 N N . TRP A 1 259 ? 12.550 18.622 -6.785 1.00 93.88 259 TRP A N 1
ATOM 2082 C CA . TRP A 1 259 ? 12.186 18.352 -5.396 1.00 93.88 259 TRP A CA 1
ATOM 2083 C C . TRP A 1 259 ? 11.777 16.885 -5.168 1.00 93.88 259 TRP A C 1
ATOM 2085 O O . TRP A 1 259 ? 12.223 16.269 -4.192 1.00 93.88 259 TRP A O 1
ATOM 2095 N N . MET A 1 260 ? 11.005 16.288 -6.086 1.00 91.31 260 MET A N 1
ATOM 2096 C CA . MET A 1 260 ? 10.643 14.864 -6.022 1.00 91.31 260 MET A CA 1
ATOM 2097 C C . MET A 1 260 ? 11.853 13.934 -6.172 1.00 91.31 260 MET A C 1
ATOM 2099 O O . MET A 1 260 ? 11.922 12.905 -5.493 1.00 91.31 260 MET A O 1
ATOM 2103 N N . VAL A 1 261 ? 12.809 14.281 -7.039 1.00 91.44 261 VAL A N 1
ATOM 2104 C CA . VAL A 1 261 ? 14.032 13.492 -7.258 1.00 91.44 261 VAL A CA 1
ATOM 2105 C C . VAL A 1 261 ? 14.964 13.570 -6.045 1.00 91.44 261 VAL A C 1
ATOM 2107 O O . VAL A 1 261 ? 15.458 12.536 -5.597 1.00 91.44 261 VAL A O 1
ATOM 2110 N N . PHE A 1 262 ? 15.157 14.753 -5.450 1.00 92.06 262 PHE A N 1
ATOM 2111 C CA . PHE A 1 262 ? 16.002 14.907 -4.260 1.00 92.06 262 PHE A CA 1
ATOM 2112 C C . PHE A 1 262 ? 15.421 14.216 -3.021 1.00 92.06 262 PHE A C 1
ATOM 2114 O O . PHE A 1 262 ? 16.154 13.571 -2.271 1.00 92.06 262 PHE A O 1
ATOM 2121 N N . LYS A 1 263 ? 14.104 14.308 -2.791 1.00 89.12 263 LYS A N 1
ATOM 2122 C CA . LYS A 1 263 ? 13.445 13.711 -1.612 1.00 89.12 263 LYS A CA 1
ATOM 2123 C C . LYS A 1 263 ? 12.913 12.293 -1.835 1.00 89.12 263 LYS A C 1
ATOM 2125 O O . LYS A 1 263 ? 12.031 11.843 -1.099 1.00 89.12 263 LYS A O 1
ATOM 2130 N N . GLU A 1 264 ? 13.473 11.545 -2.783 1.00 87.75 264 GLU A N 1
ATOM 2131 C CA . GLU A 1 264 ? 12.947 10.236 -3.181 1.00 87.75 264 GLU A CA 1
ATOM 2132 C C . GLU A 1 264 ? 12.795 9.247 -2.012 1.00 87.75 264 GLU A C 1
ATOM 2134 O O . GLU A 1 264 ? 11.734 8.645 -1.836 1.00 87.75 264 GLU A O 1
ATOM 2139 N N . ASN A 1 265 ? 13.831 9.100 -1.180 1.00 83.25 265 ASN A N 1
ATOM 2140 C CA . ASN A 1 265 ? 13.836 8.122 -0.086 1.00 83.25 265 ASN A CA 1
ATOM 2141 C C . ASN A 1 265 ? 12.769 8.420 0.978 1.00 83.25 265 ASN A C 1
ATOM 2143 O O . ASN A 1 265 ? 12.175 7.500 1.539 1.00 83.25 265 ASN A O 1
ATOM 2147 N N . SER A 1 266 ? 12.505 9.702 1.240 1.00 81.62 266 SER A N 1
ATOM 2148 C CA . SER A 1 266 ? 11.492 10.128 2.209 1.00 81.62 266 SER A CA 1
ATOM 2149 C C . SER A 1 266 ? 10.075 9.965 1.649 1.00 81.62 266 SER A C 1
ATOM 2151 O O . SER A 1 266 ? 9.173 9.487 2.341 1.00 81.62 266 SER A O 1
ATOM 2153 N N . LEU A 1 267 ? 9.880 10.315 0.374 1.00 78.88 267 LEU A N 1
ATOM 2154 C CA . LEU A 1 267 ? 8.569 10.333 -0.277 1.00 78.88 267 LEU A CA 1
ATOM 2155 C C . LEU A 1 267 ? 8.054 8.932 -0.628 1.00 78.88 267 LEU A C 1
ATOM 2157 O O . LEU A 1 267 ? 6.847 8.698 -0.552 1.00 78.88 267 LEU A O 1
ATOM 2161 N N . LYS A 1 268 ? 8.950 7.980 -0.927 1.00 75.56 268 LYS A N 1
ATOM 2162 C CA . LYS A 1 268 ? 8.592 6.608 -1.331 1.00 75.56 268 LYS A CA 1
ATOM 2163 C C . LYS A 1 268 ? 7.713 5.871 -0.312 1.00 75.56 268 LYS A C 1
ATOM 2165 O O . LYS A 1 268 ? 6.845 5.094 -0.701 1.00 75.56 268 LYS A O 1
ATOM 2170 N N . ASN A 1 269 ? 7.928 6.104 0.983 1.00 71.75 269 ASN A N 1
ATOM 2171 C CA . ASN A 1 269 ? 7.207 5.397 2.048 1.00 71.75 269 ASN A CA 1
ATOM 2172 C C . ASN A 1 269 ? 6.006 6.173 2.604 1.00 71.75 269 ASN A C 1
ATOM 2174 O O . ASN A 1 269 ? 5.104 5.554 3.163 1.00 71.75 269 ASN A O 1
ATOM 2178 N N . LYS A 1 270 ? 5.989 7.504 2.474 1.00 67.00 270 LYS A N 1
ATOM 2179 C CA . LYS A 1 270 ? 5.025 8.367 3.173 1.00 67.00 270 LYS A CA 1
ATOM 2180 C C . LYS A 1 270 ? 3.662 8.454 2.476 1.00 67.00 270 LYS A C 1
ATOM 2182 O O . LYS A 1 270 ? 2.652 8.570 3.157 1.00 67.00 270 LYS A O 1
ATOM 2187 N N . TRP A 1 271 ? 3.630 8.352 1.147 1.00 62.06 271 TRP A N 1
ATOM 2188 C CA . TRP A 1 271 ? 2.451 8.700 0.336 1.00 62.06 271 TRP A CA 1
ATOM 2189 C C . TRP A 1 271 ? 1.963 7.572 -0.580 1.00 62.06 271 TRP A C 1
ATOM 2191 O O . TRP A 1 271 ? 1.259 7.804 -1.557 1.00 62.06 271 TRP A O 1
ATOM 2201 N N . ARG A 1 272 ? 2.318 6.323 -0.265 1.00 65.06 272 ARG A N 1
ATOM 2202 C CA . ARG A 1 272 ? 1.955 5.149 -1.077 1.00 65.06 272 ARG A CA 1
ATOM 2203 C C . ARG A 1 272 ? 0.439 4.891 -1.151 1.00 65.06 272 ARG A C 1
ATOM 2205 O O . ARG A 1 272 ? -0.005 4.132 -2.001 1.00 65.06 272 ARG A O 1
ATOM 2212 N N . THR A 1 273 ? -0.348 5.477 -0.254 1.00 68.06 273 THR A N 1
ATOM 2213 C CA . THR A 1 273 ? -1.807 5.311 -0.195 1.00 68.06 273 THR A CA 1
ATOM 2214 C C . THR A 1 273 ? -2.569 6.186 -1.186 1.00 68.06 273 THR A C 1
ATOM 2216 O O . THR A 1 273 ? -3.735 5.908 -1.434 1.00 68.06 273 THR A O 1
ATOM 2219 N N . GLN A 1 274 ? -1.946 7.222 -1.756 1.00 82.38 274 GLN A N 1
ATOM 2220 C CA . GLN A 1 274 ? -2.591 8.086 -2.743 1.00 82.38 274 GLN A CA 1
ATOM 2221 C C . GLN A 1 274 ? -2.221 7.640 -4.161 1.00 82.38 274 GLN A C 1
ATOM 2223 O O . GLN A 1 274 ? -1.046 7.626 -4.541 1.00 82.38 274 GLN A O 1
ATOM 2228 N N . GLU A 1 275 ? -3.231 7.280 -4.951 1.00 85.00 275 GLU A N 1
ATOM 2229 C CA . GLU A 1 275 ? -3.048 6.753 -6.309 1.00 85.00 275 GLU A CA 1
ATOM 2230 C C . GLU A 1 275 ? -2.434 7.795 -7.244 1.00 85.00 275 GLU A C 1
ATOM 2232 O O . GLU A 1 275 ? -1.415 7.527 -7.880 1.00 85.00 275 GLU A O 1
ATOM 2237 N N . VAL A 1 276 ? -2.976 9.018 -7.234 1.00 87.69 276 VAL A N 1
ATOM 2238 C CA . VAL A 1 276 ? -2.464 10.147 -8.027 1.00 87.69 276 VAL A CA 1
ATOM 2239 C C . VAL A 1 276 ? -0.984 10.376 -7.728 1.00 87.69 276 VAL A C 1
ATOM 2241 O O . VAL A 1 276 ? -0.153 10.380 -8.632 1.00 87.69 276 VAL A O 1
ATOM 2244 N N . TRP A 1 277 ? -0.625 10.468 -6.446 1.00 87.31 277 TRP A N 1
ATOM 2245 C CA . TRP A 1 277 ? 0.763 10.666 -6.034 1.00 87.31 277 TRP A CA 1
ATOM 2246 C C . TRP A 1 277 ? 1.693 9.552 -6.534 1.00 87.31 277 TRP A C 1
ATOM 2248 O O . TRP A 1 277 ? 2.816 9.816 -6.962 1.00 87.31 277 TRP A O 1
ATOM 2258 N N . THR A 1 278 ? 1.226 8.303 -6.512 1.00 86.62 278 THR A N 1
ATOM 2259 C CA . THR A 1 278 ? 2.010 7.146 -6.964 1.00 86.62 278 THR A CA 1
ATOM 2260 C C . THR A 1 278 ? 2.333 7.230 -8.458 1.00 86.62 278 THR A C 1
ATOM 2262 O O . THR A 1 278 ? 3.465 6.936 -8.849 1.00 86.62 278 THR A O 1
ATOM 2265 N N . ILE A 1 279 ? 1.383 7.689 -9.279 1.00 88.19 279 ILE A N 1
ATOM 2266 C CA . ILE A 1 279 ? 1.574 7.889 -10.724 1.00 88.19 279 ILE A CA 1
ATOM 2267 C C . ILE A 1 279 ? 2.595 9.007 -10.978 1.00 88.19 279 ILE A C 1
ATOM 2269 O O . ILE A 1 279 ? 3.599 8.780 -11.658 1.00 88.19 279 ILE A O 1
ATOM 2273 N N . PHE A 1 280 ? 2.402 10.183 -10.368 1.00 88.38 280 PHE A N 1
ATOM 2274 C CA . PHE A 1 280 ? 3.317 11.323 -10.521 1.00 88.38 280 PHE A CA 1
ATOM 2275 C C . PHE A 1 280 ? 4.743 10.989 -10.060 1.00 88.38 280 PHE A C 1
ATOM 2277 O O . PHE A 1 280 ? 5.717 11.282 -10.754 1.00 88.38 280 PHE A O 1
ATOM 2284 N N . PHE A 1 281 ? 4.886 10.309 -8.920 1.00 89.31 281 PHE A N 1
ATOM 2285 C CA . PHE A 1 281 ? 6.191 9.903 -8.400 1.00 89.31 281 PHE A CA 1
ATOM 2286 C C . PHE A 1 281 ? 6.874 8.837 -9.275 1.00 89.31 281 PHE A C 1
ATOM 2288 O O . PHE A 1 281 ? 8.104 8.845 -9.437 1.00 89.31 281 PHE A O 1
ATOM 2295 N N . GLY A 1 282 ? 6.090 7.935 -9.875 1.00 88.12 282 GLY A N 1
ATOM 2296 C CA . GLY A 1 282 ? 6.561 6.975 -10.875 1.00 88.12 282 GLY A CA 1
ATOM 2297 C C . GLY A 1 282 ? 7.138 7.663 -12.116 1.00 88.12 282 GLY A C 1
ATOM 2298 O O . GLY A 1 282 ? 8.200 7.266 -12.595 1.00 88.12 282 GLY A O 1
ATOM 2299 N N . GLY A 1 283 ? 6.496 8.745 -12.564 1.00 91.00 283 GLY A N 1
ATOM 2300 C CA . GLY A 1 283 ? 6.891 9.560 -13.716 1.00 91.00 283 GLY A CA 1
ATOM 2301 C C . GLY A 1 283 ? 7.865 10.709 -13.428 1.00 91.00 283 GLY A C 1
ATOM 2302 O O . GLY A 1 283 ? 8.087 11.534 -14.308 1.00 91.00 283 GLY A O 1
ATOM 2303 N N . ARG A 1 284 ? 8.476 10.800 -12.237 1.00 93.44 284 ARG A N 1
ATOM 2304 C CA . ARG A 1 284 ? 9.282 11.976 -11.825 1.00 93.44 284 ARG A CA 1
ATOM 2305 C C . ARG A 1 284 ? 10.387 12.395 -12.807 1.00 93.44 284 ARG A C 1
ATOM 2307 O O . ARG A 1 284 ? 10.631 13.583 -12.975 1.00 93.44 284 ARG A O 1
ATOM 2314 N N . TYR A 1 285 ? 11.039 11.437 -13.469 1.00 93.88 285 TYR A N 1
ATOM 2315 C CA . TYR A 1 285 ? 12.072 11.725 -14.473 1.00 93.88 285 TYR A CA 1
ATOM 2316 C C . TYR A 1 285 ? 11.494 12.203 -15.808 1.00 93.88 285 TYR A C 1
ATOM 2318 O O . TYR A 1 285 ? 12.135 12.991 -16.496 1.00 93.88 285 TYR A O 1
ATOM 2326 N N . ILE A 1 286 ? 10.279 11.764 -16.145 1.00 94.56 286 ILE A N 1
ATOM 2327 C CA . ILE A 1 286 ? 9.540 12.238 -17.318 1.00 94.56 286 ILE A CA 1
ATOM 2328 C C . ILE A 1 286 ? 9.191 13.714 -17.110 1.00 94.56 286 ILE A C 1
ATOM 2330 O O . ILE A 1 286 ? 9.532 14.545 -17.944 1.00 94.56 286 ILE A O 1
ATOM 2334 N N . ILE A 1 287 ? 8.618 14.050 -15.949 1.00 94.44 287 ILE A N 1
ATOM 2335 C CA . ILE A 1 287 ? 8.243 15.427 -15.588 1.00 94.44 287 ILE A CA 1
ATOM 2336 C C . ILE A 1 287 ? 9.477 16.340 -15.553 1.00 94.44 287 ILE A C 1
ATOM 2338 O O . ILE A 1 287 ? 9.413 17.476 -16.013 1.00 94.44 287 ILE A O 1
ATOM 2342 N N . LEU A 1 288 ? 10.615 15.838 -15.058 1.00 95.19 288 LEU A N 1
ATOM 2343 C CA . LEU A 1 288 ? 11.875 16.584 -15.062 1.00 95.19 288 LEU A CA 1
ATOM 2344 C C . LEU A 1 288 ? 12.313 16.958 -16.484 1.00 95.19 288 LEU A C 1
ATOM 2346 O O . LEU A 1 288 ? 12.629 18.116 -16.736 1.00 95.19 288 LEU A O 1
ATOM 2350 N N . LEU A 1 289 ? 12.314 15.995 -17.411 1.00 95.19 289 LEU A N 1
ATOM 2351 C CA . LEU A 1 289 ? 12.680 16.256 -18.805 1.00 95.19 289 LEU A CA 1
ATOM 2352 C C . LEU A 1 289 ? 11.666 17.166 -19.510 1.00 95.19 289 LEU A C 1
ATOM 2354 O O . LEU A 1 289 ? 12.072 18.048 -20.259 1.00 95.19 289 LEU A O 1
ATOM 2358 N N . MET A 1 290 ? 10.368 17.001 -19.237 1.00 95.06 290 MET A N 1
ATOM 2359 C CA . MET A 1 290 ? 9.309 17.869 -19.767 1.00 95.06 290 MET A CA 1
ATOM 2360 C C . MET A 1 290 ? 9.499 19.325 -19.327 1.00 95.06 290 MET A C 1
ATOM 2362 O O . MET A 1 290 ? 9.408 20.231 -20.150 1.00 95.06 290 MET A O 1
ATOM 2366 N N . GLY A 1 291 ? 9.809 19.550 -18.047 1.00 95.12 291 GLY A N 1
ATOM 2367 C CA . GLY A 1 291 ? 10.094 20.882 -17.518 1.00 95.12 291 GLY A CA 1
ATOM 2368 C C . GLY A 1 291 ? 11.332 21.512 -18.161 1.00 95.12 291 GLY A C 1
ATOM 2369 O O . GLY A 1 291 ? 11.263 22.647 -18.621 1.00 95.12 291 GLY A O 1
ATOM 2370 N N . LEU A 1 292 ? 12.438 20.766 -18.262 1.00 95.81 292 LEU A N 1
ATOM 2371 C CA . LEU A 1 292 ? 13.686 21.270 -18.848 1.00 95.81 292 LEU A CA 1
ATOM 2372 C C . LEU A 1 292 ? 13.542 21.615 -20.335 1.00 95.81 292 LEU A C 1
ATOM 2374 O O . LEU A 1 292 ? 13.998 22.677 -20.760 1.00 95.81 292 LEU A O 1
ATOM 2378 N N . PHE A 1 293 ? 12.884 20.761 -21.124 1.00 96.06 293 PHE A N 1
ATOM 2379 C CA . PHE A 1 293 ? 12.634 21.079 -22.529 1.00 96.06 293 PHE A CA 1
ATOM 2380 C C . PHE A 1 293 ? 11.638 22.228 -22.693 1.00 96.06 293 PHE A C 1
ATOM 2382 O O . PHE A 1 293 ? 11.823 23.025 -23.604 1.00 96.06 293 PHE A O 1
ATOM 2389 N N . SER A 1 294 ? 10.643 22.371 -21.807 1.00 95.50 294 SER A N 1
ATOM 2390 C CA . SER A 1 294 ? 9.721 23.517 -21.835 1.00 95.50 294 SER A CA 1
ATOM 2391 C C . SER A 1 294 ? 10.425 24.847 -21.578 1.00 95.50 294 SER A C 1
ATOM 2393 O O . SER A 1 294 ? 10.035 25.861 -22.145 1.00 95.50 294 SER A O 1
ATOM 2395 N N . ILE A 1 295 ? 11.460 24.865 -20.732 1.00 94.62 295 ILE A N 1
ATOM 2396 C CA . ILE A 1 295 ? 12.291 26.062 -20.541 1.00 94.62 295 ILE A CA 1
ATOM 2397 C C . ILE A 1 295 ? 13.024 26.389 -21.842 1.00 94.62 295 ILE A C 1
ATOM 2399 O O . ILE A 1 295 ? 13.031 27.538 -22.271 1.00 94.62 295 ILE A O 1
ATOM 2403 N N . TYR A 1 296 ? 13.604 25.380 -22.494 1.00 94.62 296 TYR A N 1
ATOM 2404 C CA . TYR A 1 296 ? 14.300 25.559 -23.766 1.00 94.62 296 TYR A CA 1
ATOM 2405 C C . TYR A 1 296 ? 13.374 26.077 -24.880 1.00 94.62 296 TYR A C 1
ATOM 2407 O O . TYR A 1 296 ? 13.714 27.056 -25.542 1.00 94.62 296 TYR A O 1
ATOM 2415 N N . THR A 1 297 ? 12.195 25.477 -25.071 1.00 94.12 297 THR A N 1
ATOM 2416 C CA . THR A 1 297 ? 11.231 25.924 -26.092 1.00 94.12 297 THR A CA 1
ATOM 2417 C C . THR A 1 297 ? 10.611 27.276 -25.750 1.00 94.12 297 THR A C 1
ATOM 2419 O O . THR A 1 297 ? 10.486 28.113 -26.637 1.00 94.12 297 THR A O 1
ATOM 2422 N N . GLY A 1 298 ? 10.302 27.540 -24.477 1.00 92.31 298 GLY A N 1
ATOM 2423 C CA . GLY A 1 298 ? 9.789 28.837 -24.030 1.00 92.31 298 GLY A CA 1
ATOM 2424 C C . GLY A 1 298 ? 10.778 29.983 -24.264 1.00 92.31 298 GLY A C 1
ATOM 2425 O O . GLY A 1 298 ? 10.376 31.072 -24.665 1.00 92.31 298 GLY A O 1
ATOM 2426 N N . LEU A 1 299 ? 12.085 29.731 -24.110 1.00 92.12 299 LEU A N 1
ATOM 2427 C CA . LEU A 1 299 ? 13.125 30.702 -24.473 1.00 92.12 299 LEU A CA 1
ATOM 2428 C C . LEU A 1 299 ? 13.205 30.933 -25.990 1.00 92.12 299 LEU A C 1
ATOM 2430 O O . LEU A 1 299 ? 13.398 32.069 -26.410 1.00 92.12 299 LEU A O 1
ATOM 2434 N N . ILE A 1 300 ? 13.015 29.894 -26.813 1.00 93.31 300 ILE A N 1
ATOM 2435 C CA . ILE A 1 300 ? 12.939 30.038 -28.280 1.00 93.31 300 ILE A CA 1
ATOM 2436 C C . ILE A 1 300 ? 11.720 30.871 -28.691 1.00 93.31 300 ILE A C 1
ATOM 2438 O O . ILE A 1 300 ? 11.822 31.702 -29.590 1.00 93.31 300 ILE A O 1
ATOM 2442 N N . TYR A 1 301 ? 10.575 30.666 -28.039 1.00 91.88 301 TYR A N 1
ATOM 2443 C CA . TYR A 1 301 ? 9.357 31.447 -28.282 1.00 91.88 301 TYR A CA 1
ATOM 2444 C C . TYR A 1 301 ? 9.402 32.849 -27.678 1.00 91.88 301 TYR A C 1
ATOM 2446 O O . TYR A 1 301 ? 8.539 33.667 -27.986 1.00 91.88 301 TYR A O 1
ATOM 2454 N N . ASN A 1 302 ? 10.423 33.139 -26.868 1.00 90.50 302 ASN A N 1
ATOM 2455 C CA . ASN A 1 302 ? 10.534 34.357 -26.085 1.00 90.50 302 ASN A CA 1
ATOM 2456 C C . ASN A 1 302 ? 9.258 34.631 -25.270 1.00 90.50 302 ASN A C 1
ATOM 2458 O O . ASN A 1 302 ? 8.729 35.742 -25.290 1.00 90.50 302 ASN A O 1
ATOM 2462 N N . ASP A 1 303 ? 8.752 33.603 -24.583 1.00 90.44 303 ASP A N 1
ATOM 2463 C CA . ASP A 1 303 ? 7.566 33.709 -23.737 1.00 90.44 303 ASP A CA 1
ATOM 2464 C C . ASP A 1 303 ? 7.833 33.182 -22.323 1.00 90.44 303 ASP A C 1
ATOM 2466 O O . ASP A 1 303 ? 8.185 32.015 -22.101 1.00 90.44 303 ASP A O 1
ATOM 2470 N N . VAL A 1 304 ? 7.674 34.082 -21.352 1.00 90.94 304 VAL A N 1
ATOM 2471 C CA . VAL A 1 304 ? 7.779 33.819 -19.920 1.00 90.94 304 VAL A CA 1
ATOM 2472 C C . VAL A 1 304 ? 6.561 34.411 -19.231 1.00 90.94 304 VAL A C 1
ATOM 2474 O O . VAL A 1 304 ? 6.459 35.628 -19.083 1.00 90.94 304 VAL A O 1
ATOM 2477 N N . PHE A 1 305 ? 5.633 33.560 -18.785 1.00 90.62 305 PHE A N 1
ATOM 2478 C CA . PHE A 1 305 ? 4.363 33.991 -18.190 1.00 90.62 305 PHE A CA 1
ATOM 2479 C C . PHE A 1 305 ? 3.612 35.022 -19.052 1.00 90.62 305 PHE A C 1
ATOM 2481 O O . PHE A 1 305 ? 3.143 36.040 -18.532 1.00 90.62 305 PHE A O 1
ATOM 2488 N N . SER A 1 306 ? 3.484 34.784 -20.360 1.00 87.31 306 SER A N 1
ATOM 2489 C CA . SER A 1 306 ? 2.867 35.697 -21.341 1.00 87.31 306 SER A CA 1
ATOM 2490 C C . SER A 1 306 ? 3.610 37.028 -21.547 1.00 87.31 306 SER A C 1
ATOM 2492 O O . SER A 1 306 ? 3.023 38.021 -21.991 1.00 87.31 306 SER A O 1
ATOM 2494 N N . LYS A 1 307 ? 4.900 37.091 -21.188 1.00 87.75 307 LYS A N 1
ATOM 2495 C CA . LYS A 1 307 ? 5.766 38.267 -21.353 1.00 87.75 307 LYS A CA 1
ATOM 2496 C C . LYS A 1 307 ? 7.028 37.902 -22.122 1.00 87.75 307 LYS A C 1
ATOM 2498 O O . LYS A 1 307 ? 7.698 36.925 -21.808 1.00 87.75 307 LYS A O 1
ATOM 2503 N N . SER A 1 308 ? 7.385 38.758 -23.074 1.00 87.94 308 SER A N 1
ATOM 2504 C CA . SER A 1 308 ? 8.652 38.667 -23.790 1.00 87.94 308 SER A CA 1
ATOM 2505 C C . SER A 1 308 ? 9.809 39.185 -22.947 1.00 87.94 308 SER A C 1
ATOM 2507 O O . SER A 1 308 ? 9.691 40.225 -22.291 1.00 87.94 308 SER A O 1
ATOM 2509 N N . ILE A 1 309 ? 10.945 38.501 -23.017 1.00 83.62 309 ILE A N 1
ATOM 2510 C CA . ILE A 1 309 ? 12.208 38.944 -22.435 1.00 83.62 309 ILE A CA 1
ATOM 2511 C C . ILE A 1 309 ? 13.021 39.641 -23.527 1.00 83.62 309 ILE A C 1
ATOM 2513 O O . ILE A 1 309 ? 13.051 39.218 -24.680 1.00 83.62 309 ILE A O 1
ATOM 2517 N N . ASN A 1 310 ? 13.677 40.739 -23.166 1.00 79.88 310 ASN A N 1
ATOM 2518 C CA . ASN A 1 310 ? 14.688 41.349 -24.021 1.00 79.88 310 ASN A CA 1
ATOM 2519 C C . ASN A 1 310 ? 16.041 40.759 -23.598 1.00 79.88 310 ASN A C 1
ATOM 2521 O O . ASN A 1 310 ? 16.553 41.126 -22.539 1.00 79.88 310 ASN A O 1
ATOM 2525 N N . ILE A 1 311 ? 16.519 39.762 -24.347 1.00 64.62 311 ILE A N 1
ATOM 2526 C CA . ILE A 1 311 ? 17.809 39.084 -24.135 1.00 64.62 311 ILE A CA 1
ATOM 2527 C C . ILE A 1 311 ? 18.864 39.769 -24.995 1.00 64.62 311 ILE A C 1
ATOM 2529 O O . ILE A 1 311 ? 18.576 39.998 -26.190 1.00 64.62 311 ILE A O 1
#

Secondary structure (DSSP, 8-state):
---EEEEEEEEEGGGHHHHHHHHHHHHTT--EEEEEEEEEEEEPTTT--EEEEEEEEEEEESHHHHHHHHHHHHHTT-EEE---SSHHHHHHHHHHHHHHHHHHHHHHHHHHHHHHHHHHHHHHHHHHHHHHHHHHHHHHHHHTTSEEETTTTEEE------GGGHHHHHHHHHHHHHHTT-TT------PPP--S-PPP-----TTHHHHHHHHHTT-PPPTTPPPSHHHHHHHHHHHHHHHH--HHHHHHHHHHHHHHHHTHHHHHHHSTT-HHHHHHHHTHHHHHHHHHHHHHHHHHHT-BTTB----

Foldseek 3Di:
DFDKDKWKWKAFPVCVVVLVVVLCVVVVNQKDKDKAWDPFFDQDPVPRDGTTMMIMMMIHGDDVSVVVNVVSCVVRVIGIDDADPDPVVNVVVVVVVVVVVVVVVVVVVVVVVVVVVVCVVCVVCVVVVVVVVVVVVVVVVVQVQWDQDPVVRDTHDDDDDDPVCVVVVQVVQCVVCVVVVVNPDRDDDDDDDDPDFGADDDDDDLLLQLLQVVQCVVHGDGHPDDDCSVVCLQVVLLVLLLVLQALQVLVVLLVVLVVLVVCVVVLVPPCPPDPVSVNCSSCSSVSNSNSVSSNVRNVVVQHHPNDGDDD

Radius of gyration: 39.18 Å; chains: 1; bounding box: 82×84×88 Å

Sequence (311 aa):
GMKLGFVSGVISRERIISFERMLWRVCRGNVFLKQADIQELIEDPLTGEKIHKTVFVVFFQGEQLKNRVQKICEGFRANIYPCPENAHERRDLAMGVMTRLEDLNVVLRQTHDHRQRVLLETSKTIRTWKIKVKKIKSIYHTMNMFNNDVARKCFIAECWTPNSQLDTLQLALRKGSESTGAGSISSVVNRIETHEQPPTHNKLNKFTQGFQNLVDAYGVATYREINPMPFVLITFPFLFAVMFGDAGHGIIVSIFAIWMVFKENSLKNKWRTQEVWTIFFGGRYIILLMGLFSIYTGLIYNDVFSKSINI